Protein AF-A0A964ANE4-F1 (afdb_monomer_lite)

Radius of gyration: 24.94 Å; chains: 1; bounding box: 74×42×80 Å

Foldseek 3Di:
DVVQLVVVVCVLAPAADQALQWQKWKKKKFFQAAADPVLLVVLQVLLVVQADEDCGDYHPADPTKHKYKDKDFDVSNNADDPVLCVPQVPADDPVQVVRSVNYGIMIMMMIIGGLVDQLLVSQLSNLVSSLVRCVVRVIWMAGVQQRHIHDSVCSCVLPNVLSVDLQNPLSQWDWDADPVRFKIWITGLSSLSDAIEIEGRDDPVCVVLVSLVVLQVSQQCSVVPHDDQKDKTFLVPRPSVRNSVVSVVVLVVCVPDVHADFALRMFMWGWDWDDDDPPHGRDTYTYIFGDPPDDPNVRVQVVSCRNRVDPDPPPPPPPPDPDPPPPPPDPDDDDDDDDDDDDDDDDDDDDDD

Secondary structure (DSSP, 8-state):
-HHHHHHHHHHHBPPPPSS--EEEEEEEEEESS---HHHHHHHHHHHHTTSEEESSB-SS--SS-EEEEEEEEHHHH-PPPHHHHHHH-TT--HHHHHHHHH--EEEEEEEEEETTS-HHHHHHHHHHHHHHHHHHHT-EEEETTTTEEE-HHHHIIIIIHHHHSTTTTGGG-EEEEPTTSSEEEEESGGGGTPPEEEEES--GGGHHHHHHHHHHHHHHHHHH-SPPSEEEE-GGG-S-HHHHHHHHHHHHHTTSTTPPPPP-S-EEEEEEEEPPPTTPPSS-EEEEEESTT--SSHHHHHHHHHHH---------PPPPP------PPPP-----PPPP------------

pLDDT: mean 80.69, std 18.45, range [33.69, 98.44]

Structure (mmCIF, N/CA/C/O backbone):
data_AF-A0A964ANE4-F1
#
_entry.id   AF-A0A964ANE4-F1
#
loop_
_atom_site.group_PDB
_atom_site.id
_atom_site.type_symbol
_atom_site.label_atom_id
_atom_site.label_alt_id
_atom_site.label_comp_id
_atom_site.label_asym_id
_atom_site.label_entity_id
_atom_site.label_seq_id
_atom_site.pdbx_PDB_ins_code
_atom_site.Cartn_x
_atom_site.Cartn_y
_atom_site.Cartn_z
_atom_site.occupancy
_atom_site.B_iso_or_equiv
_atom_site.auth_seq_id
_atom_site.auth_comp_id
_atom_site.auth_asym_id
_atom_site.auth_atom_id
_atom_site.pdbx_PDB_model_num
ATOM 1 N N . MET A 1 1 ? 11.148 -2.927 17.621 1.00 44.16 1 MET A N 1
ATOM 2 C CA . MET A 1 1 ? 9.724 -2.587 17.857 1.00 44.16 1 MET A CA 1
ATOM 3 C C . MET A 1 1 ? 8.741 -2.943 16.726 1.00 44.16 1 MET A C 1
ATOM 5 O O . MET A 1 1 ? 7.598 -3.197 17.090 1.00 44.16 1 MET A O 1
ATOM 9 N N . PRO A 1 2 ? 9.099 -3.058 15.422 1.00 53.09 2 PRO A N 1
ATOM 10 C CA . PRO A 1 2 ? 8.118 -3.468 14.398 1.00 53.09 2 PRO A CA 1
ATOM 11 C C . PRO A 1 2 ? 7.652 -4.926 14.566 1.00 53.09 2 PRO A C 1
ATOM 13 O O . PRO A 1 2 ? 6.526 -5.260 14.223 1.00 53.09 2 PRO A O 1
ATOM 16 N N . VAL A 1 3 ? 8.476 -5.765 15.206 1.00 47.12 3 VAL A N 1
ATOM 17 C CA . VAL A 1 3 ? 8.256 -7.211 15.360 1.00 47.12 3 VAL A CA 1
ATOM 18 C C . VAL A 1 3 ? 6.884 -7.574 15.932 1.00 47.12 3 VAL A C 1
ATOM 20 O O . VAL A 1 3 ? 6.348 -8.578 15.495 1.00 47.12 3 VAL A O 1
ATOM 23 N N . LEU A 1 4 ? 6.288 -6.797 16.852 1.00 47.16 4 LEU A N 1
ATOM 24 C CA . LEU A 1 4 ? 5.002 -7.156 17.479 1.00 47.16 4 LEU A CA 1
ATOM 25 C C . LEU A 1 4 ? 3.774 -6.788 16.622 1.00 47.16 4 LEU A C 1
ATOM 27 O O . LEU A 1 4 ? 2.861 -7.603 16.533 1.00 47.16 4 LEU A O 1
ATOM 31 N N . LYS A 1 5 ? 3.783 -5.635 15.931 1.00 56.78 5 LYS A N 1
ATOM 32 C CA . LYS A 1 5 ? 2.759 -5.258 14.929 1.00 56.78 5 LYS A CA 1
ATOM 33 C C . LYS A 1 5 ? 2.695 -6.292 13.816 1.00 56.78 5 LYS A C 1
ATOM 35 O O . LYS A 1 5 ? 1.636 -6.825 13.491 1.00 56.78 5 LYS A O 1
ATOM 40 N N . THR A 1 6 ? 3.881 -6.617 13.312 1.00 50.88 6 THR A N 1
ATOM 41 C CA . THR A 1 6 ? 4.136 -7.678 12.349 1.00 50.88 6 THR A CA 1
ATOM 42 C C . THR A 1 6 ? 3.670 -9.014 12.933 1.00 50.88 6 THR A C 1
ATOM 44 O O . THR A 1 6 ? 2.867 -9.675 12.296 1.00 50.88 6 THR A O 1
ATOM 47 N N . LEU A 1 7 ? 4.000 -9.369 14.191 1.00 47.12 7 LEU A N 1
ATOM 48 C CA . LEU A 1 7 ? 3.547 -10.618 14.838 1.00 47.12 7 LEU A CA 1
ATOM 49 C C . LEU A 1 7 ? 2.021 -10.732 14.997 1.00 47.12 7 LEU A C 1
ATOM 51 O O . LEU A 1 7 ? 1.478 -11.834 15.005 1.00 47.12 7 LEU A O 1
ATOM 55 N N . ILE A 1 8 ? 1.323 -9.621 15.204 1.00 54.06 8 ILE A N 1
ATOM 56 C CA . ILE A 1 8 ? -0.132 -9.581 15.373 1.00 54.06 8 ILE A CA 1
ATOM 57 C C . ILE A 1 8 ? -0.827 -9.725 14.019 1.00 54.06 8 ILE A C 1
ATOM 59 O O . ILE A 1 8 ? -1.720 -10.562 13.881 1.00 54.06 8 ILE A O 1
ATOM 63 N N . ALA A 1 9 ? -0.342 -9.021 12.994 1.00 51.12 9 ALA A N 1
ATOM 64 C CA . ALA A 1 9 ? -0.720 -9.309 11.614 1.00 51.12 9 ALA A CA 1
ATOM 65 C C . ALA A 1 9 ? -0.401 -10.780 11.253 1.00 51.12 9 ALA A C 1
ATOM 67 O O . ALA A 1 9 ? -1.254 -11.464 10.699 1.00 51.12 9 ALA A O 1
ATOM 68 N N . LEU A 1 10 ? 0.744 -11.319 11.690 1.00 44.41 10 LEU A N 1
ATOM 69 C CA . LEU A 1 10 ? 1.181 -12.721 11.540 1.00 44.41 10 LEU A CA 1
ATOM 70 C C . LEU A 1 10 ? 0.334 -13.731 12.324 1.00 44.41 10 LEU A C 1
ATOM 72 O O . LEU A 1 10 ? 0.134 -14.857 11.878 1.00 44.41 10 LEU A O 1
ATOM 76 N N . THR A 1 11 ? -0.188 -13.393 13.503 1.00 48.81 11 THR A N 1
ATOM 77 C CA . THR A 1 11 ? -1.095 -14.310 14.218 1.00 48.81 11 THR A CA 1
ATOM 78 C C . THR A 1 11 ? -2.471 -14.351 13.563 1.00 48.81 11 THR A C 1
ATOM 80 O O . THR A 1 11 ? -3.160 -15.373 13.668 1.00 48.81 11 THR A O 1
ATOM 83 N N . MET A 1 12 ? -2.838 -13.306 12.813 1.00 46.38 12 MET A N 1
ATOM 84 C CA . MET A 1 12 ? -3.949 -13.349 11.863 1.00 46.38 12 MET A CA 1
ATOM 85 C C . MET A 1 12 ? -3.577 -13.982 10.509 1.00 46.38 12 MET A C 1
ATOM 87 O O . MET A 1 12 ? -4.485 -14.429 9.809 1.00 46.38 12 MET A O 1
ATOM 91 N N . LEU A 1 13 ? -2.2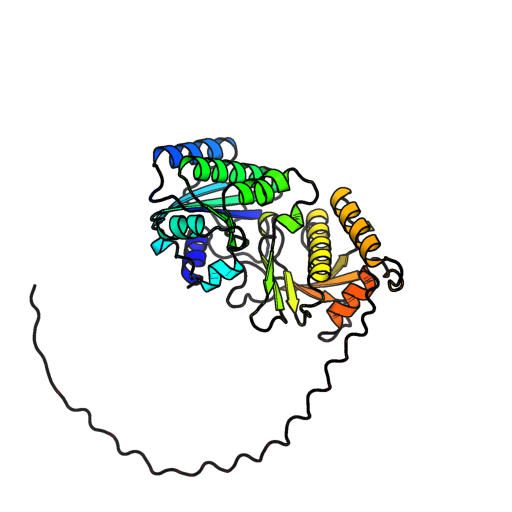85 -14.058 10.156 1.00 45.91 13 LEU A N 1
ATOM 92 C CA . LEU A 1 13 ? -1.730 -14.494 8.866 1.00 45.91 13 LEU A CA 1
ATOM 93 C C . LEU A 1 13 ? -0.506 -15.428 9.067 1.00 45.91 13 LEU A C 1
ATOM 95 O O . LEU A 1 13 ? 0.629 -14.974 9.115 1.00 45.91 13 LEU A O 1
ATOM 99 N N . ASN A 1 14 ? -0.693 -16.752 9.168 1.00 43.00 14 ASN A N 1
ATOM 100 C CA . ASN A 1 14 ? 0.448 -17.697 9.255 1.00 43.00 14 ASN A CA 1
ATOM 101 C C . ASN A 1 14 ? 1.402 -17.577 8.023 1.00 43.00 14 ASN A C 1
ATOM 103 O O . ASN A 1 14 ? 0.941 -17.220 6.953 1.00 43.00 14 ASN A O 1
ATOM 107 N N . SER A 1 15 ? 2.705 -17.878 8.155 1.00 41.91 15 SER A N 1
ATOM 108 C CA . SER A 1 15 ? 3.836 -17.575 7.221 1.00 41.91 15 SER A CA 1
ATOM 109 C C . SER A 1 15 ? 3.730 -18.054 5.742 1.00 41.91 15 SER A C 1
ATOM 111 O O . SER A 1 15 ? 3.309 -19.192 5.609 1.00 41.91 15 SER A O 1
ATOM 113 N N . PRO A 1 16 ? 4.200 -17.291 4.692 1.00 43.75 16 PRO A N 1
ATOM 114 C CA . PRO A 1 16 ? 3.978 -17.332 3.190 1.00 43.75 16 PRO A CA 1
ATOM 115 C C . PRO A 1 16 ? 4.470 -18.557 2.374 1.00 43.75 16 PRO A C 1
ATOM 117 O O . PRO A 1 16 ? 5.531 -19.096 2.696 1.00 43.75 16 PRO A O 1
ATOM 120 N N . PRO A 1 17 ? 3.734 -19.045 1.333 1.00 44.75 17 PRO A N 1
ATOM 121 C CA . PRO A 1 17 ? 4.240 -20.048 0.403 1.00 44.75 17 PRO A CA 1
ATOM 122 C C . PRO A 1 17 ? 5.058 -19.310 -0.658 1.00 44.75 17 PRO A C 1
ATOM 124 O O . PRO A 1 17 ? 4.966 -18.093 -0.794 1.00 44.75 17 PRO A O 1
ATOM 127 N N . ALA A 1 18 ? 5.812 -20.039 -1.475 1.00 49.06 18 ALA A N 1
ATOM 128 C CA . ALA A 1 18 ? 6.596 -19.469 -2.576 1.00 49.06 18 ALA A CA 1
ATOM 129 C C . ALA A 1 18 ? 5.753 -18.856 -3.726 1.00 49.06 18 ALA A C 1
ATOM 131 O O . ALA A 1 18 ? 6.288 -18.630 -4.805 1.00 49.06 18 ALA A O 1
ATOM 132 N N . TYR A 1 19 ? 4.447 -18.642 -3.534 1.00 54.62 19 TYR A N 1
ATOM 133 C CA . TYR A 1 19 ? 3.516 -18.154 -4.550 1.00 54.62 19 TYR A CA 1
ATOM 134 C C . TYR A 1 19 ? 2.505 -17.186 -3.929 1.00 54.62 19 TYR A C 1
ATOM 136 O O . TYR A 1 19 ? 1.798 -17.542 -2.982 1.00 54.62 19 TYR A O 1
ATOM 144 N N . VAL A 1 20 ? 2.414 -15.978 -4.484 1.00 58.09 20 VAL A N 1
ATOM 145 C CA . VAL A 1 20 ? 1.361 -15.010 -4.153 1.00 58.09 20 VAL A CA 1
ATOM 146 C C . VAL A 1 20 ? 0.127 -15.359 -4.988 1.00 58.09 20 VAL A C 1
ATOM 148 O O . VAL A 1 20 ? 0.026 -15.002 -6.157 1.00 58.09 20 VAL A O 1
ATOM 151 N N . ALA A 1 21 ? -0.785 -16.149 -4.424 1.00 71.25 21 ALA A N 1
ATOM 152 C CA . ALA A 1 21 ? -1.990 -16.587 -5.135 1.00 71.25 21 ALA A CA 1
ATOM 153 C C . ALA A 1 21 ? -3.235 -15.730 -4.837 1.00 71.25 21 ALA A C 1
ATOM 155 O O . ALA A 1 21 ? -4.158 -15.691 -5.650 1.00 71.25 21 ALA A O 1
ATOM 156 N N . ASP A 1 22 ? -3.233 -14.996 -3.721 1.00 86.38 22 ASP A N 1
ATOM 157 C CA . ASP A 1 22 ? -4.328 -14.123 -3.298 1.00 86.38 22 ASP A CA 1
ATOM 158 C C . ASP A 1 22 ? -3.815 -12.702 -3.060 1.00 86.38 22 ASP A C 1
ATOM 160 O O . ASP A 1 22 ? -2.734 -12.511 -2.500 1.00 86.38 22 ASP A O 1
ATOM 164 N N . ALA A 1 23 ? -4.640 -11.717 -3.400 1.00 91.19 23 ALA A N 1
ATOM 165 C CA . ALA A 1 23 ? -4.490 -10.358 -2.909 1.00 91.19 23 ALA A CA 1
ATOM 166 C C . ALA A 1 23 ? -4.725 -10.326 -1.396 1.00 91.19 23 ALA A C 1
ATOM 168 O O . ALA A 1 23 ? -5.699 -10.894 -0.891 1.00 91.19 23 ALA A O 1
ATOM 169 N N . ARG A 1 24 ? -3.828 -9.675 -0.658 1.00 92.19 24 ARG A N 1
ATOM 170 C CA . ARG A 1 24 ? -3.913 -9.555 0.800 1.00 92.19 24 ARG A CA 1
ATOM 171 C C . ARG A 1 24 ? -3.606 -8.133 1.208 1.00 92.19 24 ARG A C 1
ATOM 173 O O . ARG A 1 24 ? -2.600 -7.582 0.781 1.00 92.19 24 ARG A O 1
ATOM 180 N N . PHE A 1 25 ? -4.465 -7.570 2.042 1.00 93.19 25 PHE A N 1
ATOM 181 C CA . PHE A 1 25 ? -4.309 -6.208 2.528 1.00 93.19 25 PHE A CA 1
ATOM 182 C C . PHE A 1 25 ? -4.893 -6.073 3.927 1.00 93.19 25 PHE A C 1
ATOM 184 O O . PHE A 1 25 ? -5.794 -6.830 4.306 1.00 93.19 25 PHE A O 1
ATOM 191 N N . SER A 1 26 ? -4.363 -5.133 4.701 1.00 95.12 26 SER A N 1
ATOM 192 C CA . SER A 1 26 ? -4.793 -4.885 6.071 1.00 95.12 26 SER A CA 1
ATOM 193 C C . SER A 1 26 ? -4.879 -3.392 6.378 1.00 95.12 26 SER A C 1
ATOM 195 O O . SER A 1 26 ? -4.034 -2.602 5.969 1.00 95.12 26 SER A O 1
ATOM 197 N N . VAL A 1 27 ? -5.901 -3.015 7.140 1.00 97.44 27 VAL A N 1
ATOM 198 C CA . VAL A 1 27 ? -6.131 -1.644 7.606 1.00 97.44 27 VAL A CA 1
ATOM 199 C C . VAL A 1 27 ? -6.265 -1.654 9.117 1.00 97.44 27 VAL A C 1
ATOM 201 O O . VAL A 1 27 ? -6.933 -2.530 9.667 1.00 97.44 27 VAL A O 1
ATOM 204 N N . ALA A 1 28 ? -5.672 -0.674 9.786 1.00 97.88 28 ALA A N 1
ATOM 205 C CA . ALA A 1 28 ? -5.935 -0.403 11.192 1.00 97.88 28 ALA A CA 1
ATOM 206 C C . ALA A 1 28 ? -6.747 0.888 11.340 1.00 97.88 28 ALA A C 1
ATOM 208 O O . ALA A 1 28 ? -6.521 1.864 10.629 1.00 97.88 28 ALA A O 1
ATOM 209 N N . VAL A 1 29 ? -7.692 0.896 12.277 1.00 98.31 29 VAL A N 1
ATOM 210 C CA . VAL A 1 29 ? -8.417 2.092 12.711 1.00 98.31 29 VAL A CA 1
ATOM 211 C C . VAL A 1 29 ? -8.100 2.328 14.180 1.00 98.31 29 VAL A C 1
ATOM 213 O O . VAL A 1 29 ? -8.463 1.523 15.039 1.00 98.31 29 VAL A O 1
ATOM 216 N N . TRP A 1 30 ? -7.414 3.429 14.461 1.00 97.75 30 TRP A N 1
ATOM 217 C CA . TRP A 1 30 ? -7.039 3.862 15.803 1.00 97.75 30 TRP A CA 1
ATOM 218 C C . TRP A 1 30 ? -8.200 4.640 16.422 1.00 97.75 30 TRP A C 1
ATOM 220 O O . TRP A 1 30 ? -8.539 5.712 15.928 1.00 97.75 30 TRP A O 1
ATOM 230 N N . CYS A 1 31 ? -8.847 4.096 17.456 1.00 96.44 31 CYS A N 1
ATOM 231 C CA . CYS A 1 31 ? -10.028 4.709 18.070 1.00 96.44 31 CYS A CA 1
ATOM 232 C C . CYS A 1 31 ? -9.640 5.652 19.210 1.00 96.44 31 CYS A C 1
ATOM 234 O O . CYS A 1 31 ? -8.826 5.295 20.063 1.00 96.44 31 CYS A O 1
ATOM 236 N N . THR A 1 32 ? -10.310 6.802 19.304 1.00 93.31 32 THR A N 1
ATOM 237 C CA . THR A 1 32 ? -10.017 7.801 20.337 1.00 93.31 32 THR A CA 1
ATOM 238 C C . THR A 1 32 ? -11.165 7.915 21.351 1.00 93.31 32 THR A C 1
ATOM 240 O O . THR A 1 32 ? -12.220 8.450 21.015 1.00 93.31 32 THR A O 1
ATOM 243 N N . PRO A 1 33 ? -10.995 7.487 22.620 1.00 92.25 33 PRO A N 1
ATOM 244 C CA . PRO A 1 33 ? -9.899 6.666 23.149 1.00 92.25 33 PRO A CA 1
ATOM 245 C C . PRO A 1 33 ? -10.107 5.154 22.936 1.00 92.25 33 PRO A C 1
ATOM 247 O O . PRO A 1 33 ? -9.146 4.400 22.976 1.00 92.25 33 PRO A O 1
ATOM 250 N N . THR A 1 34 ? -11.341 4.690 22.742 1.00 96.56 34 THR A N 1
ATOM 251 C CA . THR A 1 34 ? -11.715 3.262 22.659 1.00 96.56 34 THR A CA 1
ATOM 252 C C . THR A 1 34 ? -12.756 3.066 21.571 1.00 96.56 34 THR A C 1
ATOM 254 O O . THR A 1 34 ? -13.490 4.003 21.257 1.00 96.56 34 THR A O 1
ATOM 257 N N . CYS A 1 35 ? -12.873 1.861 21.028 1.00 95.75 35 CYS A N 1
ATOM 258 C CA . CYS A 1 35 ? -13.835 1.579 19.973 1.00 95.75 35 CYS A CA 1
ATOM 259 C C . CYS A 1 35 ? -15.203 1.212 20.565 1.00 95.75 35 CYS A C 1
ATOM 261 O O . CYS A 1 35 ? -15.320 0.289 21.371 1.00 95.75 35 CYS A O 1
ATOM 263 N N . SER A 1 36 ? -16.269 1.889 20.134 1.00 97.00 36 SER A N 1
ATOM 264 C CA . SER A 1 36 ? -17.637 1.496 20.487 1.00 97.00 36 SER A CA 1
ATOM 265 C C . SER A 1 36 ? -17.946 0.081 19.970 1.00 97.00 36 SER A C 1
ATOM 267 O O . SER A 1 36 ? -17.841 -0.148 18.758 1.00 97.00 36 SER A O 1
ATOM 269 N N . PRO A 1 37 ? -18.390 -0.862 20.828 1.00 96.94 37 PRO A N 1
ATOM 270 C CA . PRO A 1 37 ? -18.777 -2.203 20.390 1.00 96.94 37 PRO A CA 1
ATOM 271 C C . PRO A 1 37 ? -19.840 -2.188 19.284 1.00 96.94 37 PRO A C 1
ATOM 273 O O . PRO A 1 37 ? -19.742 -2.953 18.331 1.00 96.94 37 PRO A O 1
ATOM 276 N N . GLU A 1 38 ? -20.802 -1.263 19.365 1.00 97.44 38 GLU A N 1
ATOM 277 C CA . GLU A 1 38 ? -21.858 -1.093 18.360 1.00 97.44 38 GLU A CA 1
ATOM 278 C C . GLU A 1 38 ? -21.286 -0.729 16.983 1.00 97.44 38 GLU A C 1
ATOM 280 O O . GLU A 1 38 ? -21.699 -1.283 15.967 1.00 97.44 38 GLU A O 1
ATOM 285 N N . SER A 1 39 ? -20.293 0.162 16.937 1.00 96.94 39 SER A N 1
ATOM 286 C CA . SER A 1 39 ? -19.664 0.584 15.682 1.00 96.94 39 SER A CA 1
ATOM 287 C C . SER A 1 39 ? -18.788 -0.513 15.078 1.00 96.94 39 SER A C 1
ATOM 289 O O . SER A 1 39 ? -18.760 -0.673 13.858 1.00 96.94 39 SER A O 1
ATOM 291 N N . VAL A 1 40 ? -18.118 -1.315 15.911 1.00 97.06 40 VAL A N 1
ATOM 292 C CA . VAL A 1 40 ? -17.365 -2.492 15.448 1.00 97.06 40 VAL A CA 1
ATOM 293 C C . VAL A 1 40 ? -18.309 -3.574 14.909 1.00 97.06 40 VAL A C 1
ATOM 295 O O . VAL A 1 40 ? -18.009 -4.203 13.894 1.00 97.06 40 VAL A O 1
ATOM 298 N N . ASP A 1 41 ? -19.461 -3.784 15.543 1.00 96.44 41 ASP A N 1
ATOM 299 C CA . ASP A 1 41 ? -20.462 -4.735 15.053 1.00 96.44 41 ASP A CA 1
ATOM 300 C C . ASP A 1 41 ? -21.119 -4.251 13.751 1.00 96.44 41 ASP A C 1
ATOM 302 O O . ASP A 1 41 ? -21.310 -5.051 12.834 1.00 96.44 41 ASP A O 1
ATOM 306 N N . ALA A 1 42 ? -21.363 -2.944 13.607 1.00 96.69 42 ALA A N 1
ATOM 307 C CA . ALA A 1 42 ? -21.815 -2.345 12.350 1.00 96.69 42 ALA A CA 1
ATOM 308 C C . ALA A 1 42 ? -20.783 -2.510 11.217 1.00 96.69 42 ALA A C 1
ATOM 310 O O . ALA A 1 42 ? -21.153 -2.853 10.090 1.00 96.69 42 ALA A O 1
ATOM 311 N N . LEU A 1 43 ? -19.487 -2.340 11.512 1.00 97.00 43 LEU A N 1
ATOM 312 C CA . LEU A 1 43 ? -18.401 -2.631 10.570 1.00 97.00 43 LEU A CA 1
ATOM 313 C C . LEU A 1 43 ? -18.441 -4.098 10.113 1.00 97.00 43 LEU A C 1
ATOM 315 O O . LEU A 1 43 ? -18.404 -4.371 8.914 1.00 97.00 43 LEU A O 1
ATOM 319 N N . ARG A 1 44 ? -18.539 -5.049 11.051 1.00 96.62 44 ARG A N 1
ATOM 320 C CA . ARG A 1 44 ? -18.607 -6.484 10.723 1.00 96.62 44 ARG A CA 1
ATOM 321 C C . ARG A 1 44 ? -19.817 -6.815 9.860 1.00 96.62 44 ARG A C 1
ATOM 323 O O . ARG A 1 44 ? -19.662 -7.546 8.891 1.00 96.62 44 ARG A O 1
ATOM 330 N N . ALA A 1 45 ? -20.985 -6.273 10.200 1.00 95.75 45 ALA A N 1
ATOM 331 C CA . ALA A 1 45 ? -22.207 -6.479 9.432 1.00 95.75 45 ALA A CA 1
ATOM 332 C C . ALA A 1 45 ? -22.073 -5.949 7.997 1.00 95.75 45 ALA A C 1
ATOM 334 O O . ALA A 1 45 ? -22.431 -6.654 7.063 1.00 95.75 45 ALA A O 1
ATOM 335 N N . THR A 1 46 ? -21.484 -4.760 7.824 1.00 96.44 46 THR A N 1
ATOM 336 C CA . THR A 1 46 ? -21.223 -4.169 6.499 1.00 96.44 46 THR A CA 1
ATOM 337 C C . THR A 1 46 ? -20.302 -5.059 5.662 1.00 96.44 46 THR A C 1
ATOM 339 O O . THR A 1 46 ? -20.532 -5.265 4.477 1.00 96.44 46 THR A O 1
ATOM 342 N N . LEU A 1 47 ? -19.250 -5.612 6.272 1.00 95.69 47 LEU A N 1
ATOM 343 C CA . LEU A 1 47 ? -18.299 -6.470 5.567 1.00 95.69 47 LEU A CA 1
ATOM 344 C C . LEU A 1 47 ? -18.856 -7.874 5.257 1.00 95.69 47 LEU A C 1
ATOM 346 O O . LEU A 1 47 ? -18.436 -8.476 4.272 1.00 95.69 47 LEU A O 1
ATOM 350 N N . ASP A 1 48 ? -19.790 -8.401 6.053 1.00 93.69 48 ASP A N 1
ATOM 351 C CA . ASP A 1 48 ? -20.395 -9.733 5.846 1.00 93.69 48 ASP A CA 1
ATOM 352 C C . ASP A 1 48 ? -21.278 -9.814 4.587 1.00 93.69 48 ASP A C 1
ATOM 354 O O . ASP A 1 48 ? -21.544 -10.902 4.080 1.00 93.69 48 ASP A O 1
ATOM 358 N N . GLU A 1 49 ? -21.690 -8.669 4.032 1.00 92.12 49 GLU A N 1
ATOM 359 C CA . GLU A 1 49 ? -22.425 -8.610 2.760 1.00 92.12 49 GLU A CA 1
ATOM 360 C C . GLU A 1 49 ? -21.570 -9.085 1.571 1.00 92.12 49 GLU A C 1
ATOM 362 O O . GLU A 1 49 ? -22.079 -9.670 0.613 1.00 92.12 49 GLU A O 1
ATOM 367 N N . ASP A 1 50 ? -20.259 -8.857 1.650 1.00 91.44 50 ASP A N 1
ATOM 368 C CA . ASP A 1 50 ? -19.321 -8.987 0.535 1.00 91.44 50 ASP A CA 1
ATOM 369 C C . ASP A 1 50 ? -18.193 -9.996 0.783 1.00 91.44 50 ASP A C 1
ATOM 371 O O . ASP A 1 50 ? -17.571 -10.499 -0.165 1.00 91.44 50 ASP A O 1
ATOM 375 N N . PHE A 1 51 ? -17.935 -10.305 2.052 1.00 93.50 51 PHE A N 1
ATOM 376 C CA . PHE A 1 51 ? -16.865 -11.177 2.507 1.00 93.50 51 PHE A CA 1
ATOM 377 C C . PHE A 1 51 ? -17.407 -12.259 3.424 1.00 93.50 51 PHE A C 1
ATOM 379 O O . PHE A 1 51 ? -18.321 -12.047 4.209 1.00 93.50 51 PHE A O 1
ATOM 386 N N . VAL A 1 52 ? -16.741 -13.411 3.428 1.00 89.81 52 VAL A N 1
ATOM 387 C CA . VAL A 1 52 ? -16.937 -14.370 4.511 1.00 89.81 52 VAL A CA 1
ATOM 388 C C . VAL A 1 52 ? -16.157 -13.890 5.732 1.00 89.81 52 VAL A C 1
ATOM 390 O O . VAL A 1 52 ? -14.925 -14.006 5.770 1.00 89.81 52 VAL A O 1
ATOM 393 N N . VAL A 1 53 ? -16.867 -13.370 6.737 1.00 87.88 53 VAL A N 1
ATOM 394 C CA . VAL A 1 53 ? -16.250 -12.899 7.982 1.00 87.88 53 VAL A CA 1
ATOM 395 C C . VAL A 1 53 ? -15.703 -14.084 8.777 1.00 87.88 53 VAL A C 1
ATOM 397 O O . VAL A 1 53 ? -16.382 -15.073 9.072 1.00 87.88 53 VAL A O 1
ATOM 400 N N . ARG A 1 54 ? -14.424 -14.002 9.133 1.00 87.44 54 ARG A N 1
ATOM 401 C CA . ARG A 1 54 ? -13.700 -15.000 9.917 1.00 87.44 54 ARG A CA 1
ATOM 402 C C . ARG A 1 54 ? -13.108 -14.356 11.154 1.00 87.44 54 ARG A C 1
ATOM 404 O O . ARG A 1 54 ? -12.805 -13.173 11.196 1.00 87.44 54 ARG A O 1
ATOM 411 N N . ARG A 1 55 ? -12.876 -15.188 12.166 1.00 79.38 55 ARG A N 1
ATOM 412 C CA . ARG A 1 55 ? -12.144 -14.758 13.358 1.00 79.38 55 ARG A CA 1
ATOM 413 C C . ARG A 1 55 ? -10.646 -14.606 13.090 1.00 79.38 55 ARG A C 1
ATOM 415 O O . ARG A 1 55 ? -10.016 -13.806 13.746 1.00 79.38 55 ARG A O 1
ATOM 422 N N . ARG A 1 56 ? -10.099 -15.394 12.156 1.00 78.69 56 ARG A N 1
ATOM 423 C CA . ARG A 1 56 ? -8.709 -15.338 11.675 1.00 78.69 56 ARG A CA 1
ATOM 424 C C . ARG A 1 56 ? -8.662 -15.714 10.204 1.00 78.69 56 ARG A C 1
ATOM 426 O O . ARG A 1 56 ? -9.456 -16.557 9.769 1.00 78.69 56 ARG A O 1
ATOM 433 N N . LEU A 1 57 ? -7.720 -15.146 9.459 1.00 73.31 57 LEU A N 1
ATOM 434 C CA . LEU A 1 57 ? -7.540 -15.483 8.055 1.00 73.31 57 LEU A CA 1
ATOM 435 C C . LEU A 1 57 ? -6.619 -16.699 7.905 1.00 73.31 57 LEU A C 1
ATOM 437 O O . LEU A 1 57 ? -5.483 -16.704 8.375 1.00 73.31 57 LEU A O 1
ATOM 441 N N . PRO A 1 58 ? -7.066 -17.774 7.240 1.00 67.00 58 PRO A N 1
ATOM 442 C CA . PRO A 1 58 ? -6.159 -18.850 6.899 1.00 67.00 58 PRO A CA 1
ATOM 443 C C . PRO A 1 58 ? -5.164 -18.374 5.835 1.00 67.00 58 PRO A C 1
ATOM 445 O O . PRO A 1 58 ? -5.446 -17.540 4.974 1.00 67.00 58 PRO A O 1
ATOM 448 N N . TRP A 1 59 ? -3.981 -18.959 5.890 1.00 58.75 59 TRP A N 1
ATOM 449 C CA . TRP A 1 59 ? -2.896 -18.655 4.972 1.00 58.75 59 TRP A CA 1
ATOM 450 C C . TRP A 1 59 ? -3.035 -19.282 3.581 1.00 58.75 59 TRP A C 1
ATOM 452 O O . TRP A 1 59 ? -2.551 -18.746 2.591 1.00 58.75 59 TRP A O 1
ATOM 462 N N . ARG A 1 60 ? -3.685 -20.444 3.512 1.00 63.88 60 ARG A N 1
ATOM 463 C CA . ARG A 1 60 ? -3.897 -21.141 2.243 1.00 63.88 60 ARG A CA 1
ATOM 464 C C . ARG A 1 60 ? -4.740 -20.280 1.315 1.00 63.88 60 ARG A C 1
ATOM 466 O O . ARG A 1 60 ? -5.592 -19.541 1.816 1.00 63.88 60 ARG A O 1
ATOM 473 N N . GLU A 1 61 ? -4.534 -20.483 0.014 1.00 66.75 61 GLU A N 1
ATOM 474 C CA . GLU A 1 61 ? -5.387 -19.955 -1.049 1.00 66.75 61 GLU A CA 1
ATOM 475 C C . GLU A 1 61 ? -6.844 -19.956 -0.608 1.00 66.75 61 GLU A C 1
ATOM 477 O O . GLU A 1 61 ? -7.429 -20.984 -0.226 1.00 66.75 61 GLU A O 1
ATOM 482 N N . ALA A 1 62 ? -7.404 -18.760 -0.576 1.00 70.19 62 ALA A N 1
ATOM 483 C CA . ALA A 1 62 ? -8.789 -18.585 -0.277 1.00 70.19 62 ALA A CA 1
ATOM 484 C C . ALA A 1 62 ? -9.577 -19.035 -1.509 1.00 70.19 62 ALA A C 1
ATOM 486 O O . ALA A 1 62 ? -9.314 -18.665 -2.648 1.00 70.19 62 ALA A O 1
ATOM 487 N N . SER A 1 63 ? -10.579 -19.878 -1.292 1.00 79.75 63 SER A N 1
ATOM 488 C CA . SER A 1 63 ? -11.547 -20.166 -2.344 1.00 79.75 63 SER A CA 1
ATOM 489 C C . SER A 1 63 ? -12.454 -18.961 -2.593 1.00 79.75 63 SER A C 1
ATOM 491 O O . SER A 1 63 ? -13.064 -18.874 -3.643 1.00 79.75 63 SER A O 1
ATOM 493 N N . ASP A 1 64 ? -12.577 -18.053 -1.634 1.00 86.25 64 ASP A N 1
ATOM 494 C CA . ASP A 1 64 ? -13.580 -17.000 -1.491 1.00 86.25 64 ASP A CA 1
ATOM 495 C C . ASP A 1 64 ? -12.944 -15.765 -0.840 1.00 86.25 64 ASP A C 1
ATOM 497 O O . ASP A 1 64 ? -11.959 -15.898 -0.119 1.00 86.25 64 ASP A O 1
ATOM 501 N N . ALA A 1 65 ? -13.495 -14.571 -1.076 1.00 91.00 65 ALA A N 1
ATOM 502 C CA . ALA A 1 65 ? -13.040 -13.364 -0.386 1.00 91.00 65 ALA A CA 1
ATOM 503 C C . ALA A 1 65 ? -13.377 -13.460 1.110 1.00 91.00 65 ALA A C 1
ATOM 505 O O . ALA A 1 65 ? -14.513 -13.759 1.488 1.00 91.00 65 ALA A O 1
ATOM 506 N N . ARG A 1 66 ? -12.381 -13.236 1.964 1.00 93.19 66 ARG A N 1
ATOM 507 C CA . ARG A 1 66 ? -12.486 -13.378 3.420 1.00 93.19 66 ARG A CA 1
ATOM 508 C C . ARG A 1 66 ? -11.974 -12.129 4.103 1.00 93.19 66 ARG A C 1
ATOM 510 O O . ARG A 1 66 ? -11.019 -11.516 3.633 1.00 93.19 66 ARG A O 1
ATOM 517 N N . VAL A 1 67 ? -12.561 -11.824 5.251 1.00 94.62 67 VAL A N 1
ATOM 518 C CA . VAL A 1 67 ? -12.147 -10.704 6.095 1.00 94.62 67 VAL A CA 1
ATOM 519 C C . VAL A 1 67 ? -12.103 -11.135 7.556 1.00 94.62 67 VAL A C 1
ATOM 521 O O . VAL A 1 67 ? -12.888 -11.985 7.978 1.00 94.62 67 VAL A O 1
ATOM 524 N N . ALA A 1 68 ? -11.178 -10.581 8.327 1.00 94.19 68 ALA A N 1
ATOM 525 C CA . ALA A 1 68 ? -11.126 -10.717 9.775 1.00 94.19 68 ALA A CA 1
ATOM 526 C C . ALA A 1 68 ? -11.078 -9.332 10.415 1.00 94.19 68 ALA A C 1
ATOM 528 O O . ALA A 1 68 ? -10.412 -8.439 9.900 1.00 94.19 68 ALA A O 1
ATOM 529 N N . VAL A 1 69 ? -11.801 -9.171 11.524 1.00 95.62 69 VAL A N 1
ATOM 530 C CA . VAL A 1 69 ? -11.882 -7.918 12.284 1.00 95.62 69 VAL A CA 1
ATOM 531 C C . VAL A 1 69 ? -11.588 -8.214 13.748 1.00 95.62 69 VAL A C 1
ATOM 533 O O . VAL A 1 69 ? -12.414 -8.829 14.439 1.00 95.62 69 VAL A O 1
ATOM 536 N N . GLU A 1 70 ? -10.440 -7.753 14.231 1.00 95.25 70 GLU A N 1
ATOM 537 C CA . GLU A 1 70 ? -10.047 -7.870 15.637 1.00 95.25 70 GLU A CA 1
ATOM 538 C C . GLU A 1 70 ? -9.903 -6.489 16.280 1.00 95.25 70 GLU A C 1
ATOM 540 O O . GLU A 1 70 ? -9.500 -5.528 15.634 1.00 95.25 70 GLU A O 1
ATOM 545 N N . VAL A 1 71 ? -10.248 -6.399 17.565 1.00 96.12 71 VAL A N 1
ATOM 546 C CA . VAL A 1 71 ? -10.019 -5.209 18.394 1.00 96.12 71 VAL A CA 1
ATOM 547 C C . VAL A 1 71 ? -8.879 -5.541 19.339 1.00 96.12 71 VAL A C 1
ATOM 549 O O . VAL A 1 71 ? -8.924 -6.569 20.020 1.00 96.12 71 VAL A O 1
ATOM 552 N N . LEU A 1 72 ? -7.859 -4.695 19.362 1.00 96.06 72 LEU A N 1
ATOM 553 C CA . LEU A 1 72 ? -6.634 -4.920 20.113 1.00 96.06 72 LEU A CA 1
ATOM 554 C C . LEU A 1 72 ? -6.332 -3.716 21.001 1.00 96.06 72 LEU A C 1
ATOM 556 O O . LEU A 1 72 ? -6.515 -2.585 20.556 1.00 96.06 72 LEU A O 1
ATOM 560 N N . PRO A 1 73 ? -5.799 -3.921 22.216 1.00 96.44 73 PRO A N 1
ATOM 561 C CA . PRO A 1 73 ? -5.213 -2.830 22.982 1.00 96.44 73 PRO A CA 1
ATOM 562 C C . PRO A 1 73 ? -4.090 -2.154 22.184 1.00 96.44 73 PRO A C 1
ATOM 564 O O . PRO A 1 73 ? -3.235 -2.842 21.623 1.00 96.44 73 PRO A O 1
ATOM 567 N N . ALA A 1 74 ? -4.046 -0.823 22.174 1.00 95.00 74 ALA A N 1
ATOM 568 C CA . ALA A 1 74 ? -3.056 -0.041 21.429 1.00 95.00 74 ALA A CA 1
ATOM 569 C C . ALA A 1 74 ? -1.608 -0.373 21.831 1.00 95.00 74 ALA A C 1
ATOM 571 O O . ALA A 1 74 ? -0.722 -0.411 20.980 1.00 95.00 74 ALA A O 1
ATOM 572 N N . ASP A 1 75 ? -1.365 -0.684 23.107 1.00 93.56 75 ASP A N 1
ATOM 573 C CA . ASP A 1 75 ? -0.035 -1.077 23.592 1.00 93.56 75 ASP A CA 1
ATOM 574 C C . ASP A 1 75 ? 0.368 -2.478 23.114 1.00 93.56 75 ASP A C 1
ATOM 576 O O . ASP A 1 75 ? 1.550 -2.736 22.889 1.00 93.56 75 ASP A O 1
ATOM 580 N N . LEU A 1 76 ? -0.611 -3.375 22.933 1.00 92.62 76 LEU A N 1
ATOM 581 C CA . LEU A 1 76 ? -0.375 -4.698 22.360 1.00 92.62 76 LEU A CA 1
ATOM 582 C C . LEU A 1 76 ? -0.121 -4.586 20.856 1.00 92.62 76 LEU A C 1
ATOM 584 O O . LEU A 1 76 ? 0.816 -5.205 20.367 1.00 92.62 76 LEU A O 1
ATOM 588 N N . TYR A 1 77 ? -0.925 -3.788 20.145 1.00 91.75 77 TYR A N 1
ATOM 589 C CA . TYR A 1 77 ? -0.712 -3.510 18.725 1.00 91.75 77 TYR A CA 1
ATOM 590 C C . TYR A 1 77 ? 0.671 -2.888 18.503 1.00 91.75 77 TYR A C 1
ATOM 592 O O . TYR A 1 77 ? 1.437 -3.365 17.676 1.00 91.75 77 TYR A O 1
ATOM 600 N N . GLY A 1 78 ? 1.035 -1.900 19.320 1.00 91.38 78 GLY A N 1
ATOM 601 C CA . GLY A 1 78 ? 2.323 -1.220 19.313 1.00 91.38 78 GLY A CA 1
ATOM 602 C C . GLY A 1 78 ? 2.169 0.233 18.882 1.00 91.38 78 GLY A C 1
ATOM 603 O O . GLY A 1 78 ? 1.585 0.531 17.844 1.00 91.38 78 GLY A O 1
ATOM 604 N N . ARG A 1 79 ? 2.720 1.161 19.664 1.00 89.62 79 ARG A N 1
ATOM 605 C CA . ARG A 1 79 ? 2.674 2.597 19.356 1.00 89.62 79 ARG A CA 1
ATOM 606 C C . ARG A 1 79 ? 3.748 2.984 18.347 1.00 89.62 79 ARG A C 1
ATOM 608 O O . ARG A 1 79 ? 4.785 2.329 18.244 1.00 89.62 79 ARG A O 1
ATOM 615 N N . TYR A 1 80 ? 3.486 4.052 17.603 1.00 88.88 80 TYR A N 1
ATOM 616 C CA . TYR A 1 80 ? 4.476 4.637 16.711 1.00 88.88 80 TYR A CA 1
ATOM 617 C C . TYR A 1 80 ? 5.472 5.473 17.512 1.00 88.88 80 TYR A C 1
ATOM 619 O O . TYR A 1 80 ? 5.048 6.339 18.280 1.00 88.88 80 TYR A O 1
ATOM 627 N N . PRO A 1 81 ? 6.781 5.236 17.356 1.00 91.31 81 PRO A N 1
ATOM 628 C CA . PRO A 1 81 ? 7.763 6.143 17.913 1.00 91.31 81 PRO A CA 1
ATOM 629 C C . PRO A 1 81 ? 7.820 7.435 17.067 1.00 91.31 81 PRO A C 1
ATOM 631 O O . PRO A 1 81 ? 7.401 7.418 15.903 1.00 91.31 81 PRO A O 1
ATOM 634 N N . PRO A 1 82 ? 8.327 8.554 17.615 1.00 90.50 82 PRO A N 1
ATOM 635 C CA . PRO A 1 82 ? 8.369 9.837 16.910 1.00 90.50 82 PRO A CA 1
ATOM 636 C C . PRO A 1 82 ? 9.059 9.777 15.541 1.00 90.50 82 PRO A C 1
ATOM 638 O O . PRO A 1 82 ? 8.555 10.344 14.575 1.00 90.50 82 PRO A O 1
ATOM 641 N N . GLU A 1 83 ? 10.170 9.045 15.430 1.00 89.94 83 GLU A N 1
ATOM 642 C CA . GLU A 1 83 ? 10.894 8.847 14.173 1.00 89.94 83 GLU A CA 1
ATOM 643 C C . GLU A 1 83 ? 10.053 8.120 13.116 1.00 89.94 83 GLU A C 1
ATOM 645 O O . GLU A 1 83 ? 10.131 8.441 11.934 1.00 89.94 83 GLU A O 1
ATOM 650 N N . GLY A 1 84 ? 9.182 7.198 13.537 1.00 89.88 84 GLY A N 1
ATOM 651 C CA . GLY A 1 84 ? 8.261 6.511 12.637 1.00 89.88 84 GLY A CA 1
ATOM 652 C C . GLY A 1 84 ? 7.166 7.438 12.115 1.00 89.88 84 GLY A C 1
ATOM 653 O O . GLY A 1 84 ? 6.790 7.338 10.952 1.00 89.88 84 GLY A O 1
ATOM 654 N N . LEU A 1 85 ? 6.681 8.369 12.943 1.00 93.50 85 LEU A N 1
ATOM 655 C CA . LEU A 1 85 ? 5.684 9.361 12.525 1.00 93.50 85 LEU A CA 1
ATOM 656 C C . LEU A 1 85 ? 6.252 10.379 11.537 1.00 93.50 85 LEU A C 1
ATOM 658 O O . LEU A 1 85 ? 5.525 10.822 10.656 1.00 93.50 85 LEU A O 1
ATOM 662 N N . ALA A 1 86 ? 7.540 10.712 11.641 1.00 90.56 86 ALA A N 1
ATOM 663 C CA . ALA A 1 86 ? 8.193 11.603 10.683 1.00 90.56 86 ALA A CA 1
ATOM 664 C C . ALA A 1 86 ? 8.249 11.015 9.262 1.00 90.56 86 ALA A C 1
ATOM 666 O O . ALA A 1 86 ? 8.282 11.770 8.297 1.00 90.56 86 ALA A O 1
ATOM 667 N N . VAL A 1 87 ? 8.261 9.684 9.139 1.00 89.31 87 VAL A N 1
ATOM 668 C CA . VAL A 1 87 ? 8.320 8.982 7.848 1.00 89.31 87 VAL A CA 1
ATOM 669 C C . VAL A 1 87 ? 6.928 8.584 7.362 1.00 89.31 87 VAL A C 1
ATOM 671 O O . VAL A 1 87 ? 6.587 8.800 6.207 1.00 89.31 87 VAL A O 1
ATOM 674 N N . PHE A 1 88 ? 6.112 8.001 8.240 1.00 93.88 88 PHE A N 1
ATOM 675 C CA . PHE A 1 88 ? 4.840 7.381 7.866 1.00 93.88 88 PHE A CA 1
ATOM 676 C C . PHE A 1 88 ? 3.611 8.231 8.202 1.00 93.88 88 PHE A C 1
ATOM 678 O O . PHE A 1 88 ? 2.495 7.834 7.888 1.00 93.88 88 PHE A O 1
ATOM 685 N N . GLY A 1 89 ? 3.788 9.370 8.870 1.00 95.06 89 GLY A N 1
ATOM 686 C CA . GLY A 1 89 ? 2.712 10.234 9.353 1.00 95.06 89 GLY A CA 1
ATOM 687 C C . GLY A 1 89 ? 2.655 11.598 8.671 1.00 95.06 89 GLY A C 1
ATOM 688 O O . GLY A 1 89 ? 2.157 12.532 9.287 1.00 95.06 89 GLY A O 1
ATOM 689 N N . ASP A 1 90 ? 3.144 11.734 7.434 1.00 94.12 90 ASP A N 1
ATOM 690 C CA . ASP A 1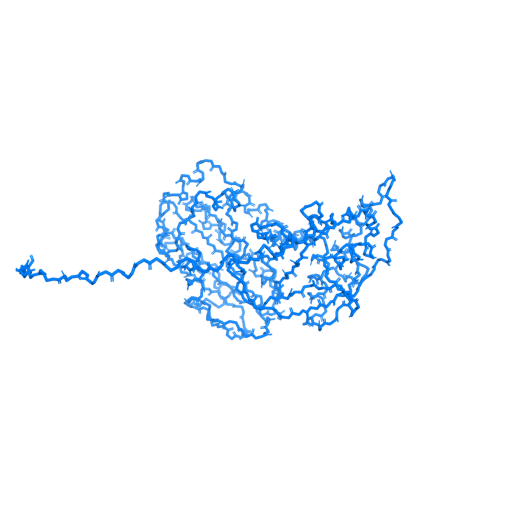 90 ? 3.240 13.028 6.724 1.00 94.12 90 ASP A CA 1
ATOM 691 C C . ASP A 1 90 ? 1.887 13.756 6.582 1.00 94.12 90 ASP A C 1
ATOM 693 O O . ASP A 1 90 ? 1.809 14.980 6.517 1.00 94.12 90 ASP A O 1
ATOM 697 N N . THR A 1 91 ? 0.781 13.009 6.611 1.00 95.00 91 THR A N 1
ATOM 698 C CA . THR A 1 91 ? -0.570 13.584 6.538 1.00 95.00 91 THR A CA 1
ATOM 699 C C . THR A 1 91 ? -1.149 13.993 7.898 1.00 95.00 91 THR A C 1
ATOM 701 O O . THR A 1 91 ? -2.256 14.531 7.955 1.00 95.00 91 THR A O 1
ATOM 704 N N . LEU A 1 92 ? -0.452 13.729 9.005 1.00 97.00 92 LEU A N 1
ATOM 705 C CA . LEU A 1 92 ? -0.963 13.967 10.353 1.00 97.00 92 LEU A CA 1
ATOM 706 C C . LEU A 1 92 ? -0.658 15.385 10.836 1.00 97.00 92 LEU A C 1
ATOM 708 O O . LEU A 1 92 ? 0.463 15.884 10.751 1.00 97.00 92 LEU A O 1
ATOM 712 N N . THR A 1 93 ? -1.665 16.020 11.424 1.00 96.88 93 THR A N 1
ATOM 713 C CA . THR A 1 93 ? -1.499 17.270 12.168 1.00 96.88 93 THR A CA 1
ATOM 714 C C . THR A 1 93 ? -1.039 17.000 13.609 1.00 96.88 93 THR A C 1
ATOM 716 O O . THR A 1 93 ? -1.145 15.870 14.093 1.00 96.88 93 THR A O 1
ATOM 719 N N . PRO A 1 94 ? -0.564 18.019 14.353 1.00 96.19 94 PRO A N 1
ATOM 720 C CA . PRO A 1 94 ? -0.274 17.861 15.780 1.00 96.19 94 PRO A CA 1
ATOM 721 C C . PRO A 1 94 ? -1.460 17.305 16.587 1.00 96.19 94 PRO A C 1
ATOM 723 O O . PRO A 1 94 ? -1.268 16.407 17.405 1.00 96.19 94 PRO A O 1
ATOM 726 N N . ASP A 1 95 ? -2.681 17.762 16.298 1.00 96.19 95 ASP A N 1
ATOM 727 C CA . ASP A 1 95 ? -3.907 17.287 16.953 1.00 96.19 95 ASP A CA 1
ATOM 728 C C . ASP A 1 95 ? -4.198 15.811 16.624 1.00 96.19 95 ASP A C 1
ATOM 730 O O . ASP A 1 95 ? -4.720 15.072 17.462 1.00 96.19 95 ASP A O 1
ATOM 734 N N . ASP A 1 96 ? -3.853 15.349 15.418 1.00 97.00 96 ASP A N 1
ATOM 735 C CA . ASP A 1 96 ? -3.961 13.933 15.051 1.00 97.00 96 ASP A CA 1
ATOM 736 C C . ASP A 1 96 ? -2.947 13.089 15.835 1.00 97.00 96 ASP A C 1
ATOM 738 O O . ASP A 1 96 ? -3.285 12.025 16.350 1.00 97.00 96 ASP A O 1
ATOM 742 N N . ILE A 1 97 ? -1.712 13.572 16.000 1.00 96.12 97 ILE A N 1
ATOM 743 C CA . ILE A 1 97 ? -0.687 12.882 16.797 1.00 96.12 97 ILE A CA 1
ATOM 744 C C . ILE A 1 97 ? -1.125 12.770 18.266 1.00 96.12 97 ILE A C 1
ATOM 746 O O . ILE A 1 97 ? -0.920 11.730 18.898 1.00 96.12 97 ILE A O 1
ATOM 750 N N . GLU A 1 98 ? -1.762 13.801 18.823 1.00 94.75 98 GLU A N 1
ATOM 751 C CA . GLU A 1 98 ? -2.349 13.734 20.166 1.00 94.75 98 GLU A CA 1
ATOM 752 C C . GLU A 1 98 ? -3.462 12.679 20.257 1.00 94.75 98 GLU A C 1
ATOM 754 O O . GLU A 1 98 ? -3.463 11.877 21.195 1.00 94.75 98 GLU A O 1
ATOM 759 N N . GLN A 1 99 ? -4.360 12.609 19.267 1.00 94.81 99 GLN A N 1
ATOM 760 C CA . GLN A 1 99 ? -5.409 11.580 19.191 1.00 94.81 99 GLN A CA 1
ATOM 761 C C . GLN A 1 99 ? -4.828 10.162 19.077 1.00 94.81 99 GLN A C 1
ATOM 763 O O . GLN A 1 99 ? -5.252 9.251 19.795 1.00 94.81 99 GLN A O 1
ATOM 768 N N . LEU A 1 100 ? -3.806 9.977 18.236 1.00 95.81 100 LEU A N 1
ATOM 769 C CA . LEU A 1 100 ? -3.087 8.710 18.101 1.00 95.81 100 LEU A CA 1
ATOM 770 C C . LEU A 1 100 ? -2.493 8.271 19.446 1.00 95.81 100 LEU A C 1
ATOM 772 O O . LEU A 1 100 ? -2.633 7.121 19.862 1.00 95.81 100 LEU A O 1
ATOM 776 N N . ASN A 1 101 ? -1.867 9.203 20.168 1.00 94.56 101 ASN A N 1
ATOM 777 C CA . ASN A 1 101 ? -1.294 8.939 21.485 1.00 94.56 101 ASN A CA 1
ATOM 778 C C . ASN A 1 101 ? -2.365 8.660 22.550 1.00 94.56 101 ASN A C 1
ATOM 780 O O . ASN A 1 101 ? -2.136 7.848 23.447 1.00 94.56 101 ASN A O 1
ATOM 784 N N . ALA A 1 102 ? -3.542 9.275 22.439 1.00 95.31 102 ALA A N 1
ATOM 785 C CA . ALA A 1 102 ? -4.674 9.037 23.332 1.00 95.31 102 ALA A CA 1
ATOM 786 C C . ALA A 1 102 ? -5.419 7.718 23.052 1.00 95.31 102 ALA A C 1
ATOM 788 O O . ALA A 1 102 ? -6.187 7.261 23.903 1.00 95.31 102 ALA A O 1
ATOM 789 N N . SER A 1 103 ? -5.193 7.095 21.892 1.00 97.44 103 SER A N 1
ATOM 790 C CA . SER A 1 103 ? -5.833 5.834 21.517 1.00 97.44 103 SER A CA 1
ATOM 791 C C . SER A 1 103 ? -5.437 4.699 22.472 1.00 97.44 103 SER A C 1
ATOM 793 O O . SER A 1 103 ? -4.260 4.498 22.800 1.00 97.44 103 SER A O 1
ATOM 795 N N . GLN A 1 104 ? -6.434 3.944 22.926 1.00 96.94 104 GLN A N 1
ATOM 796 C CA . GLN A 1 104 ? -6.299 2.772 23.798 1.00 96.94 104 GLN A CA 1
ATOM 797 C C . GLN A 1 104 ? -6.627 1.474 23.064 1.00 96.94 104 GLN A C 1
ATOM 799 O O . GLN A 1 104 ? -6.192 0.410 23.502 1.00 96.94 104 GLN A O 1
ATOM 804 N N . GLU A 1 105 ? -7.344 1.550 21.944 1.00 96.94 105 GLU A N 1
ATOM 805 C CA . GLU A 1 105 ? -7.719 0.403 21.123 1.00 96.94 105 GLU A CA 1
ATOM 806 C C . GLU A 1 105 ? -7.507 0.679 19.634 1.00 96.94 105 GLU A C 1
ATOM 808 O O . GLU A 1 105 ? -7.635 1.809 19.157 1.00 96.94 105 GLU A O 1
ATOM 813 N N . VAL A 1 106 ? -7.205 -0.390 18.903 1.00 97.44 106 VAL A N 1
ATOM 814 C CA . VAL A 1 106 ? -7.053 -0.402 17.450 1.00 97.44 106 VAL A CA 1
ATOM 815 C C . VAL A 1 106 ? -7.922 -1.518 16.891 1.00 97.44 106 VAL A C 1
ATOM 817 O O . VAL A 1 106 ? -7.849 -2.662 17.346 1.00 97.44 106 VAL A O 1
ATOM 820 N N . VAL A 1 107 ? -8.743 -1.198 15.896 1.00 97.56 107 VAL A N 1
ATOM 821 C CA . VAL A 1 107 ? -9.470 -2.195 15.105 1.00 97.56 107 VAL A CA 1
ATOM 822 C C . VAL A 1 107 ? -8.618 -2.555 13.901 1.00 97.56 107 VAL A C 1
ATOM 824 O O . VAL A 1 107 ? -8.364 -1.707 13.055 1.00 97.56 107 VAL A O 1
ATOM 827 N N . VAL A 1 108 ? -8.195 -3.811 13.808 1.00 97.00 108 VAL A N 1
ATOM 828 C CA . VAL A 1 108 ? -7.434 -4.333 12.671 1.00 97.00 108 VAL A CA 1
ATOM 829 C C . VAL A 1 108 ? -8.368 -5.129 11.771 1.00 97.00 108 VAL A C 1
ATOM 831 O O . VAL A 1 108 ? -9.036 -6.065 12.217 1.00 97.00 108 VAL A O 1
ATOM 834 N N . ILE A 1 109 ? -8.394 -4.754 10.496 1.00 96.94 109 ILE A N 1
ATOM 835 C CA . ILE A 1 109 ? -9.172 -5.384 9.438 1.00 96.94 109 ILE A CA 1
ATOM 836 C C . ILE A 1 109 ? -8.188 -6.015 8.461 1.00 96.94 109 ILE A C 1
ATOM 838 O O . ILE A 1 109 ? -7.501 -5.304 7.738 1.00 96.94 109 ILE A O 1
ATOM 842 N N . GLY A 1 110 ? -8.118 -7.341 8.429 1.00 94.88 110 GLY A N 1
ATOM 843 C CA . GLY A 1 110 ? -7.334 -8.075 7.437 1.00 94.88 110 GLY A CA 1
ATOM 844 C C . GLY A 1 110 ? -8.246 -8.676 6.379 1.00 94.88 110 GLY A C 1
ATOM 845 O O . GLY A 1 110 ? -9.286 -9.238 6.724 1.00 94.88 110 GLY A O 1
ATOM 846 N N . ALA A 1 111 ? -7.849 -8.628 5.109 1.00 94.44 111 ALA A N 1
ATOM 847 C CA . ALA A 1 111 ? -8.568 -9.255 4.005 1.00 94.44 111 ALA A CA 1
ATOM 848 C C . ALA A 1 111 ? -7.670 -10.189 3.182 1.00 94.44 111 ALA A C 1
ATOM 850 O O . ALA A 1 111 ? -6.475 -9.950 3.000 1.00 94.44 111 ALA A O 1
ATOM 851 N N . ALA A 1 112 ? -8.272 -11.259 2.667 1.00 93.38 112 ALA A N 1
ATOM 852 C CA . ALA A 1 112 ? -7.676 -12.146 1.675 1.00 93.38 112 ALA A CA 1
ATOM 853 C C . ALA A 1 112 ? -8.672 -12.346 0.531 1.00 93.38 112 ALA A C 1
ATOM 855 O O . ALA A 1 112 ? -9.798 -12.803 0.749 1.00 93.38 112 ALA A O 1
ATOM 856 N N . VAL A 1 113 ? -8.260 -11.986 -0.681 1.00 92.62 113 VAL A N 1
ATOM 857 C CA . VAL A 1 113 ? -9.107 -11.956 -1.870 1.00 92.62 113 VAL A CA 1
ATOM 858 C C . VAL A 1 113 ? -8.463 -12.810 -2.964 1.00 92.62 113 VAL A C 1
ATOM 860 O O . VAL A 1 113 ? -7.365 -12.494 -3.421 1.00 92.62 113 VAL A O 1
ATOM 863 N N . PRO A 1 114 ? -9.122 -13.891 -3.412 1.00 90.50 114 PRO A N 1
ATOM 864 C CA . PRO A 1 114 ? -8.586 -14.721 -4.484 1.00 90.50 114 PRO A CA 1
ATOM 865 C C . PRO A 1 114 ? -8.513 -13.927 -5.789 1.00 90.50 114 PRO A C 1
ATOM 867 O O . PRO A 1 114 ? -9.470 -13.223 -6.100 1.00 90.50 114 PRO A O 1
ATOM 870 N N . ARG A 1 115 ? -7.471 -14.112 -6.615 1.00 83.00 115 ARG A N 1
ATOM 871 C CA . ARG A 1 115 ? -7.300 -13.359 -7.887 1.00 83.00 115 ARG A CA 1
ATOM 872 C C . ARG A 1 115 ? -8.465 -13.482 -8.878 1.00 83.00 115 ARG A C 1
ATOM 874 O O . ARG A 1 115 ? -8.616 -12.651 -9.763 1.00 83.00 115 ARG A O 1
ATOM 881 N N . ARG A 1 116 ? -9.299 -14.521 -8.747 1.00 85.56 116 ARG A N 1
ATOM 882 C CA . ARG A 1 116 ? -10.519 -14.709 -9.560 1.00 85.56 116 ARG A CA 1
ATOM 883 C C . ARG A 1 116 ? -11.656 -13.741 -9.201 1.00 85.56 116 ARG A C 1
ATOM 885 O O . ARG A 1 116 ? -12.656 -13.693 -9.909 1.00 85.56 116 ARG A O 1
ATOM 892 N N . VAL A 1 117 ? -11.549 -13.070 -8.058 1.00 90.06 117 VAL A N 1
ATOM 893 C CA . VAL A 1 117 ? -12.425 -11.989 -7.601 1.00 90.06 117 VAL A CA 1
ATOM 894 C C . VAL A 1 117 ? -11.654 -10.692 -7.796 1.00 90.06 117 VAL A C 1
ATOM 896 O O . VAL A 1 117 ? -10.449 -10.683 -7.582 1.00 90.06 117 VAL A O 1
ATOM 899 N N . ASP A 1 118 ? -12.334 -9.616 -8.181 1.00 89.12 118 ASP A N 1
ATOM 900 C CA . ASP A 1 118 ? -11.708 -8.302 -8.342 1.00 89.12 118 ASP A CA 1
ATOM 901 C C . ASP A 1 118 ? -11.124 -7.811 -6.997 1.00 89.12 118 ASP A C 1
ATOM 903 O O . ASP A 1 118 ? -11.895 -7.475 -6.087 1.00 89.12 118 ASP A O 1
ATOM 907 N N . PRO A 1 119 ? -9.786 -7.793 -6.826 1.00 89.94 119 PRO A N 1
ATOM 908 C CA . PRO A 1 119 ? -9.173 -7.401 -5.563 1.00 89.94 119 PRO A CA 1
ATOM 909 C C . PRO A 1 119 ? -9.321 -5.903 -5.294 1.00 89.94 119 PRO A C 1
ATOM 911 O O . PRO A 1 119 ? -9.465 -5.519 -4.136 1.00 89.94 119 PRO A O 1
ATOM 914 N N . VAL A 1 120 ? -9.371 -5.077 -6.343 1.00 90.06 120 VAL A N 1
ATOM 915 C CA . VAL A 1 120 ? -9.497 -3.618 -6.244 1.00 90.06 120 VAL A CA 1
ATOM 916 C C . VAL A 1 120 ? -10.860 -3.263 -5.666 1.00 90.06 120 VAL A C 1
ATOM 918 O O . VAL A 1 120 ? -10.949 -2.512 -4.696 1.00 90.06 120 VAL A O 1
ATOM 921 N N . LEU A 1 121 ? -11.927 -3.866 -6.196 1.00 91.44 121 LEU A N 1
ATOM 922 C CA . LEU A 1 121 ? -13.280 -3.655 -5.680 1.00 91.44 121 LEU A CA 1
ATOM 923 C C . LEU A 1 121 ? -13.394 -4.059 -4.202 1.00 91.44 121 LEU A C 1
ATOM 925 O O . LEU A 1 121 ? -13.981 -3.339 -3.395 1.00 91.44 121 LEU A O 1
ATOM 929 N N . ARG A 1 122 ? -12.817 -5.205 -3.826 1.00 93.94 122 ARG A N 1
ATOM 930 C CA . ARG A 1 122 ? -12.829 -5.671 -2.432 1.00 93.94 122 ARG A CA 1
ATOM 931 C C . ARG A 1 122 ? -12.018 -4.752 -1.518 1.00 93.94 122 ARG A C 1
ATOM 933 O O . ARG A 1 122 ? -12.467 -4.442 -0.417 1.00 93.94 122 ARG A O 1
ATOM 940 N N . GLN A 1 123 ? -10.871 -4.267 -1.976 1.00 93.81 123 GLN A N 1
ATOM 941 C CA . GLN A 1 123 ? -10.071 -3.287 -1.248 1.00 93.81 123 GLN A CA 1
ATOM 942 C C . GLN A 1 123 ? -10.845 -1.985 -1.015 1.00 93.81 123 GLN A C 1
ATOM 944 O O . GLN A 1 123 ? -10.914 -1.521 0.122 1.00 93.81 123 GLN A O 1
ATOM 949 N N . GLN A 1 124 ? -11.524 -1.457 -2.040 1.00 93.94 124 GLN A N 1
ATOM 950 C CA . GLN A 1 124 ? -12.385 -0.277 -1.906 1.00 93.94 124 GLN A CA 1
ATOM 951 C C . GLN A 1 124 ? -13.462 -0.455 -0.829 1.00 93.94 124 GLN A C 1
ATOM 953 O O . GLN A 1 124 ? -13.701 0.456 -0.036 1.00 93.94 124 GLN A O 1
ATOM 958 N N . GLN A 1 125 ? -14.121 -1.616 -0.787 1.00 95.44 125 GLN A N 1
ATOM 959 C CA . GLN A 1 125 ? -15.168 -1.903 0.199 1.00 95.44 125 GLN A CA 1
ATOM 960 C C . GLN A 1 125 ? -14.621 -1.875 1.628 1.00 95.44 125 GLN A C 1
ATOM 962 O O . GLN A 1 125 ? -15.196 -1.212 2.492 1.00 95.44 125 GLN A O 1
ATOM 967 N N . VAL A 1 126 ? -13.473 -2.517 1.866 1.00 96.94 126 VAL A N 1
ATOM 968 C CA . VAL A 1 126 ? -12.812 -2.477 3.178 1.00 96.94 126 VAL A CA 1
ATOM 969 C C . VAL A 1 126 ? -12.377 -1.060 3.536 1.00 96.94 126 VAL A C 1
ATOM 971 O O . VAL A 1 126 ? -12.606 -0.623 4.659 1.00 96.94 126 VAL A O 1
ATOM 974 N N . TYR A 1 127 ? -11.797 -0.317 2.594 1.00 97.25 127 TYR A N 1
ATOM 975 C CA . TYR A 1 127 ? -11.317 1.043 2.839 1.00 97.25 127 TYR A CA 1
ATOM 976 C C . TYR A 1 127 ? -12.453 2.015 3.164 1.00 97.25 127 TYR A C 1
ATOM 978 O O . TYR A 1 127 ? -12.303 2.843 4.064 1.00 97.25 127 TYR A O 1
ATOM 986 N N . ARG A 1 128 ? -13.600 1.895 2.485 1.00 97.69 128 ARG A N 1
ATOM 987 C CA . ARG A 1 128 ? -14.812 2.676 2.785 1.00 97.69 128 ARG A CA 1
ATOM 988 C C . ARG A 1 128 ? -15.389 2.309 4.151 1.00 97.69 128 ARG A C 1
ATOM 990 O O . ARG A 1 128 ? -15.753 3.202 4.912 1.00 97.69 128 ARG A O 1
ATOM 997 N N . ALA A 1 129 ? -15.430 1.021 4.489 1.00 98.00 129 ALA A N 1
ATOM 998 C CA . ALA A 1 129 ? -15.926 0.566 5.785 1.00 98.00 129 ALA A CA 1
ATOM 999 C C . ALA A 1 129 ? -15.014 1.015 6.946 1.00 98.00 129 ALA A C 1
ATOM 1001 O O . ALA A 1 129 ? -15.502 1.477 7.978 1.00 98.00 129 ALA A O 1
ATOM 1002 N N . ALA A 1 130 ? -13.692 0.951 6.759 1.00 98.31 130 ALA A N 1
ATOM 1003 C CA . ALA A 1 130 ? -12.712 1.462 7.714 1.00 98.31 130 ALA A CA 1
ATOM 1004 C C . ALA A 1 130 ? -12.847 2.980 7.907 1.00 98.31 130 ALA A C 1
ATOM 1006 O O . ALA A 1 130 ? -12.860 3.455 9.043 1.00 98.31 130 ALA A O 1
ATOM 1007 N N . LEU A 1 131 ? -13.015 3.736 6.813 1.00 98.44 131 LEU A N 1
ATOM 1008 C CA . LEU A 1 131 ? -13.247 5.181 6.867 1.00 98.44 131 LEU A CA 1
ATOM 1009 C C . LEU A 1 131 ? -14.522 5.514 7.649 1.00 98.44 131 LEU A C 1
ATOM 1011 O O . LEU A 1 131 ? -14.477 6.359 8.537 1.00 98.44 131 LEU A O 1
ATOM 1015 N N . ALA A 1 132 ? -15.629 4.816 7.382 1.00 98.06 132 ALA A N 1
ATOM 1016 C CA . ALA A 1 132 ? -16.883 5.016 8.108 1.00 98.06 132 ALA A CA 1
ATOM 1017 C C . ALA A 1 132 ? -16.728 4.743 9.618 1.00 98.06 132 ALA A C 1
ATOM 1019 O O . ALA A 1 132 ? -17.247 5.495 10.449 1.00 98.06 132 ALA A O 1
ATOM 1020 N N . LEU A 1 133 ? -15.967 3.706 9.993 1.00 98.06 133 LEU A N 1
ATOM 1021 C CA . LEU A 1 133 ? -15.638 3.451 11.395 1.00 98.06 133 LEU A CA 1
ATOM 1022 C C . LEU A 1 133 ? -14.835 4.618 11.991 1.00 98.06 133 LEU A C 1
ATOM 1024 O O . LEU A 1 133 ? -15.234 5.155 13.025 1.00 98.06 133 LEU A O 1
ATOM 1028 N N . ALA A 1 134 ? -13.752 5.040 11.336 1.00 97.88 134 ALA A N 1
ATOM 1029 C CA . ALA A 1 134 ? -12.907 6.142 11.794 1.00 97.88 134 ALA A CA 1
ATOM 1030 C C . ALA A 1 134 ? -13.690 7.460 11.932 1.00 97.88 134 ALA A C 1
ATOM 1032 O O . ALA A 1 134 ? -13.519 8.196 12.905 1.00 97.88 134 ALA A O 1
ATOM 1033 N N . GLU A 1 135 ? -14.600 7.747 11.001 1.00 96.94 135 GLU A N 1
ATOM 1034 C CA . GLU A 1 135 ? -15.505 8.895 11.065 1.00 96.94 135 GLU A CA 1
ATOM 1035 C C . GLU A 1 135 ? -16.401 8.850 12.303 1.00 96.94 135 GLU A C 1
ATOM 1037 O O . GLU A 1 135 ? -16.510 9.859 13.002 1.00 96.94 135 GLU A O 1
ATOM 1042 N N . SER A 1 136 ? -16.974 7.683 12.614 1.00 96.38 136 SER A N 1
ATOM 1043 C CA . SER A 1 136 ? -17.858 7.505 13.771 1.00 96.38 136 SER A CA 1
ATOM 1044 C C . SER A 1 136 ? -17.143 7.583 15.127 1.00 96.38 136 SER A C 1
ATOM 1046 O O . SER A 1 136 ? -17.762 7.983 16.109 1.00 96.38 136 SER A O 1
ATOM 1048 N N . GLN A 1 137 ? -15.860 7.204 15.189 1.00 93.69 137 GLN A N 1
ATOM 1049 C CA . GLN A 1 137 ? -15.086 7.118 16.437 1.00 93.69 137 GLN A CA 1
ATOM 1050 C C . GLN A 1 137 ? -14.115 8.288 16.652 1.00 93.69 137 GLN A C 1
ATOM 1052 O O . GLN A 1 137 ? -13.451 8.334 17.683 1.00 93.69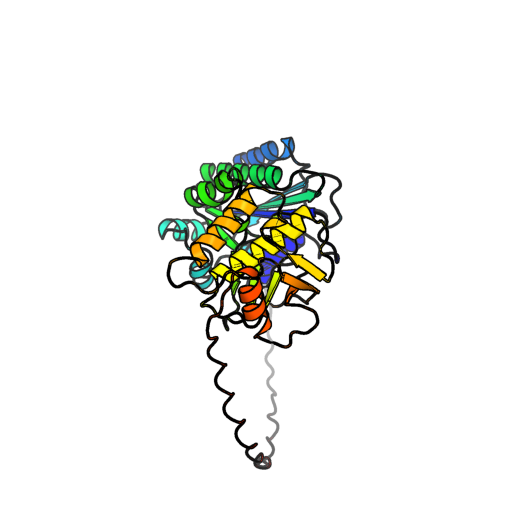 137 GLN A O 1
ATOM 1057 N N . GLY A 1 138 ? -13.981 9.208 15.688 1.00 89.00 138 GLY A N 1
ATOM 1058 C CA . GLY A 1 138 ? -12.918 10.221 15.730 1.00 89.00 138 GLY A CA 1
ATOM 1059 C C . GLY A 1 138 ? -11.523 9.586 15.689 1.00 89.00 138 GLY A C 1
ATOM 1060 O O . GLY A 1 138 ? -10.658 9.928 16.491 1.00 89.00 138 GLY A O 1
ATOM 1061 N N . GLY A 1 139 ? -11.354 8.593 14.815 1.00 93.06 139 GLY A N 1
ATOM 1062 C CA . GLY A 1 139 ? -10.134 7.805 14.699 1.00 93.06 139 GLY A CA 1
ATOM 1063 C C . GLY A 1 139 ? -9.260 8.164 13.500 1.00 93.06 139 GLY A C 1
ATOM 1064 O O . GLY A 1 139 ? -9.692 8.857 12.574 1.00 93.06 139 GLY A O 1
ATOM 1065 N N . LEU A 1 140 ? -8.040 7.630 13.515 1.00 97.81 140 LEU A N 1
ATOM 1066 C CA . LEU A 1 140 ? -7.087 7.673 12.404 1.00 97.81 140 LEU A CA 1
ATOM 1067 C C . LEU A 1 140 ? -7.025 6.320 11.700 1.00 97.81 140 LEU A C 1
ATOM 1069 O O . LEU A 1 140 ? -7.397 5.296 12.276 1.00 97.81 140 LEU A O 1
ATOM 1073 N N . LEU A 1 141 ? -6.546 6.317 10.459 1.00 98.31 141 LEU A N 1
ATOM 1074 C CA . LEU A 1 141 ? -6.412 5.108 9.654 1.00 98.31 141 LEU A CA 1
ATOM 1075 C C . LEU A 1 141 ? -4.945 4.795 9.392 1.00 98.31 141 LEU A C 1
ATOM 1077 O O . LEU A 1 141 ? -4.132 5.692 9.214 1.00 98.31 141 LEU A O 1
ATOM 1081 N N . GLU A 1 142 ? -4.619 3.516 9.352 1.00 97.88 142 GLU A N 1
ATOM 1082 C CA . GLU A 1 142 ? -3.296 3.003 9.019 1.00 97.88 142 GLU A CA 1
ATOM 1083 C C . GLU A 1 142 ? -3.438 2.019 7.862 1.00 97.88 142 GLU A C 1
ATOM 1085 O O . GLU A 1 142 ? -4.184 1.040 7.961 1.00 97.88 142 GLU A O 1
ATOM 1090 N N . ASP A 1 143 ? -2.712 2.263 6.776 1.00 97.19 143 ASP A N 1
ATOM 1091 C CA . ASP A 1 143 ? -2.484 1.262 5.740 1.00 97.19 143 ASP A CA 1
ATOM 1092 C C . ASP A 1 143 ? -1.328 0.380 6.213 1.00 97.19 143 ASP A C 1
ATOM 1094 O O . ASP A 1 143 ? -0.163 0.757 6.115 1.00 97.19 143 ASP A O 1
ATOM 1098 N N . ILE A 1 144 ? -1.639 -0.783 6.785 1.00 95.88 144 ILE A N 1
ATOM 1099 C CA . ILE A 1 144 ? -0.630 -1.642 7.425 1.00 95.88 144 ILE A CA 1
ATOM 1100 C C . ILE A 1 144 ? 0.389 -2.144 6.390 1.00 95.88 144 ILE A C 1
ATOM 1102 O O . ILE A 1 144 ? 1.547 -2.398 6.725 1.00 95.88 144 ILE A O 1
ATOM 1106 N N . ASP A 1 145 ? -0.029 -2.277 5.130 1.00 93.38 145 ASP A N 1
ATOM 1107 C CA . ASP A 1 145 ? 0.814 -2.776 4.048 1.00 93.38 145 ASP A CA 1
ATOM 1108 C C . ASP A 1 145 ? 1.864 -1.754 3.608 1.00 93.38 145 ASP A C 1
ATOM 1110 O O . ASP A 1 145 ? 2.976 -2.152 3.268 1.00 93.38 145 ASP A O 1
ATOM 1114 N N . THR A 1 146 ? 1.539 -0.457 3.656 1.00 95.00 146 THR A N 1
ATOM 1115 C CA . THR A 1 146 ? 2.483 0.637 3.358 1.00 95.00 146 THR A CA 1
ATOM 1116 C C . THR A 1 146 ? 3.091 1.269 4.612 1.00 95.00 146 THR A C 1
ATOM 1118 O O . THR A 1 146 ? 4.061 2.015 4.520 1.00 95.00 146 THR A O 1
ATOM 1121 N N . ARG A 1 147 ? 2.562 0.916 5.793 1.00 94.62 147 ARG A N 1
ATOM 1122 C CA . ARG A 1 147 ? 2.876 1.445 7.136 1.00 94.62 147 ARG A CA 1
ATOM 1123 C C . ARG A 1 147 ? 2.451 2.892 7.368 1.00 94.62 147 ARG A C 1
ATOM 1125 O O . ARG A 1 147 ? 2.706 3.414 8.454 1.00 94.62 147 ARG A O 1
ATOM 1132 N N . GLU A 1 148 ? 1.804 3.508 6.386 1.00 96.31 148 GLU A N 1
ATOM 1133 C CA . GLU A 1 148 ? 1.417 4.913 6.396 1.00 96.31 148 GLU A CA 1
ATOM 1134 C C . GLU A 1 148 ? 0.164 5.155 7.243 1.00 96.31 148 GLU A C 1
ATOM 1136 O O . GLU A 1 148 ? -0.806 4.392 7.213 1.00 96.31 148 GLU A O 1
ATOM 1141 N N . LEU A 1 149 ? 0.194 6.255 7.989 1.00 97.38 149 LEU A N 1
ATOM 1142 C CA . LEU A 1 149 ? -0.903 6.767 8.791 1.00 97.38 149 LEU A CA 1
ATOM 1143 C C . LEU A 1 149 ? -1.583 7.933 8.084 1.00 97.38 149 LEU A C 1
ATOM 1145 O O . LEU A 1 149 ? -0.947 8.824 7.517 1.00 97.38 149 LEU A O 1
ATOM 1149 N N . TYR A 1 150 ? -2.900 7.950 8.212 1.00 98.06 150 TYR A N 1
ATOM 1150 C CA . TYR A 1 150 ? -3.770 8.900 7.558 1.00 98.06 150 TYR A CA 1
ATOM 1151 C C . TYR A 1 150 ? -4.768 9.499 8.532 1.00 98.06 150 TYR A C 1
ATOM 1153 O O . TYR A 1 150 ? -5.461 8.794 9.275 1.00 98.06 150 TYR A O 1
ATOM 1161 N N . ASN A 1 151 ? -4.918 10.819 8.445 1.00 97.62 151 ASN A N 1
ATOM 1162 C CA . ASN A 1 151 ? -6.166 11.440 8.856 1.00 97.62 151 ASN A CA 1
ATOM 1163 C C . ASN A 1 151 ? -7.294 11.031 7.880 1.00 97.62 151 ASN A C 1
ATOM 1165 O O . ASN A 1 151 ? -7.057 10.523 6.780 1.00 97.62 151 ASN A O 1
ATOM 1169 N N . ARG A 1 152 ? -8.549 11.245 8.280 1.00 97.44 152 ARG A N 1
ATOM 1170 C CA . ARG A 1 152 ? -9.726 10.782 7.521 1.00 97.44 152 ARG A CA 1
ATOM 1171 C C . ARG A 1 152 ? -9.832 11.397 6.123 1.00 97.44 152 ARG A C 1
ATOM 1173 O O . ARG A 1 152 ? -10.216 10.700 5.186 1.00 97.44 152 ARG A O 1
ATOM 1180 N N . ASP A 1 153 ? -9.490 12.673 5.971 1.00 97.12 153 ASP A N 1
ATOM 1181 C CA . ASP A 1 153 ? -9.580 13.360 4.681 1.00 97.12 153 ASP A CA 1
ATOM 1182 C C . ASP A 1 153 ? -8.486 12.881 3.720 1.00 97.12 153 ASP A C 1
ATOM 1184 O O . ASP A 1 153 ? -8.770 12.611 2.550 1.00 97.12 153 ASP A O 1
ATOM 1188 N N . ALA A 1 154 ? -7.266 12.683 4.226 1.00 96.88 154 ALA A N 1
ATOM 1189 C CA . ALA A 1 154 ? -6.165 12.103 3.470 1.00 96.88 154 ALA A CA 1
ATOM 1190 C C . ALA A 1 154 ? -6.478 10.661 3.042 1.00 96.88 154 ALA A C 1
ATOM 1192 O O . ALA A 1 154 ? -6.311 10.327 1.872 1.00 96.88 154 ALA A O 1
ATOM 1193 N N . TRP A 1 155 ? -7.021 9.828 3.939 1.00 97.44 155 TRP A N 1
ATOM 1194 C CA . TRP A 1 155 ? -7.461 8.472 3.594 1.00 97.44 155 TRP A CA 1
ATOM 1195 C C . TRP A 1 155 ? -8.541 8.476 2.510 1.00 97.44 155 TRP A C 1
ATOM 1197 O O . TRP A 1 155 ? -8.469 7.705 1.551 1.00 97.44 155 TRP A O 1
ATOM 1207 N N . ARG A 1 156 ? -9.541 9.360 2.630 1.00 96.81 156 ARG A N 1
ATOM 1208 C CA . ARG A 1 156 ? -10.600 9.487 1.625 1.00 96.81 156 ARG A CA 1
ATOM 1209 C C . ARG A 1 156 ? -10.003 9.808 0.254 1.00 96.81 156 ARG A C 1
ATOM 1211 O O . ARG A 1 156 ? -10.252 9.068 -0.688 1.00 96.81 156 ARG A O 1
ATOM 1218 N N . GLY A 1 157 ? -9.156 10.833 0.161 1.00 94.12 157 GLY A N 1
ATOM 1219 C CA . GLY A 1 157 ? -8.570 11.253 -1.113 1.00 94.12 157 GLY A CA 1
ATOM 1220 C C . GLY A 1 157 ? -7.568 10.256 -1.709 1.00 94.12 157 GLY A C 1
ATOM 1221 O O . GLY A 1 157 ? -7.630 9.974 -2.905 1.00 94.12 157 GLY A O 1
ATOM 1222 N N . LEU A 1 158 ? -6.657 9.725 -0.887 1.00 92.56 158 LEU A N 1
ATOM 1223 C CA . LEU A 1 158 ? -5.502 8.931 -1.333 1.00 92.56 158 LEU A CA 1
ATOM 1224 C C . LEU A 1 158 ? -5.764 7.424 -1.377 1.00 92.56 158 LEU A C 1
ATOM 1226 O O . LEU A 1 158 ? -5.082 6.710 -2.107 1.00 92.56 158 LEU A O 1
ATOM 1230 N N . ARG A 1 159 ? -6.727 6.914 -0.599 1.00 93.62 159 ARG A N 1
ATOM 1231 C CA . ARG A 1 159 ? -7.018 5.475 -0.531 1.00 93.62 159 ARG A CA 1
ATOM 1232 C C . ARG A 1 159 ? -8.397 5.112 -1.055 1.00 93.62 159 ARG A C 1
ATOM 1234 O O . ARG A 1 159 ? -8.501 4.119 -1.765 1.00 93.62 159 ARG A O 1
ATOM 1241 N N . VAL A 1 160 ? -9.437 5.889 -0.762 1.00 93.56 160 VAL A N 1
ATOM 1242 C CA . VAL A 1 160 ? -10.802 5.575 -1.225 1.00 93.56 160 VAL A CA 1
ATOM 1243 C C . VAL A 1 160 ? -11.044 6.099 -2.640 1.00 93.56 160 VAL A C 1
ATOM 1245 O O . VAL A 1 160 ? -11.251 5.308 -3.557 1.00 93.56 160 VAL A O 1
ATOM 1248 N N . ASP A 1 161 ? -10.975 7.413 -2.827 1.00 91.31 161 ASP A N 1
ATOM 1249 C CA . ASP A 1 161 ? -11.312 8.081 -4.089 1.00 91.31 161 ASP A CA 1
ATOM 1250 C C . ASP A 1 161 ? -10.258 7.794 -5.171 1.00 91.31 161 ASP A C 1
ATOM 1252 O O . ASP A 1 161 ? -10.571 7.718 -6.360 1.00 91.31 161 ASP A O 1
ATOM 1256 N N . ALA A 1 162 ? -9.003 7.587 -4.759 1.00 87.00 162 ALA A N 1
ATOM 1257 C CA . ALA A 1 162 ? -7.903 7.142 -5.610 1.00 87.00 162 ALA A CA 1
ATOM 1258 C C . ALA A 1 162 ? -8.221 5.847 -6.365 1.00 87.00 162 ALA A C 1
ATOM 1260 O O . ALA A 1 162 ? -7.930 5.746 -7.551 1.00 87.00 162 ALA A O 1
ATOM 1261 N N . LEU A 1 163 ? -8.870 4.872 -5.722 1.00 83.62 163 LEU A N 1
ATOM 1262 C CA . LEU A 1 163 ? -9.189 3.587 -6.350 1.00 83.62 163 LEU A CA 1
ATOM 1263 C C . LEU A 1 163 ? -10.309 3.696 -7.394 1.00 83.62 163 LEU A C 1
ATOM 1265 O O . LEU A 1 163 ? -10.425 2.822 -8.249 1.00 83.62 163 LEU A O 1
ATOM 1269 N N . ASP A 1 164 ? -11.141 4.740 -7.336 1.00 77.94 164 ASP A N 1
ATOM 1270 C CA . ASP A 1 164 ? -12.099 5.045 -8.406 1.00 77.94 164 ASP A CA 1
ATOM 1271 C C . ASP A 1 164 ? -11.386 5.670 -9.618 1.00 77.94 164 ASP A C 1
ATOM 1273 O O . ASP A 1 164 ? -11.917 5.692 -10.739 1.00 77.94 164 ASP A O 1
ATOM 1277 N N . LYS A 1 165 ? -10.148 6.146 -9.414 1.00 75.44 165 LYS A N 1
ATOM 1278 C CA . LYS A 1 165 ? -9.283 6.589 -10.492 1.00 75.44 165 LYS A CA 1
ATOM 1279 C C . LYS A 1 165 ? -8.541 5.399 -11.104 1.00 75.44 165 LYS A C 1
ATOM 1281 O O . LYS A 1 165 ? -8.059 4.492 -10.439 1.00 75.44 165 LYS A O 1
ATOM 1286 N N . PRO A 1 166 ? -8.358 5.430 -12.417 1.00 54.34 166 PRO A N 1
ATOM 1287 C CA . PRO A 1 166 ? -7.695 4.349 -13.132 1.00 54.34 166 PRO A CA 1
ATOM 1288 C C . PRO A 1 166 ? -6.185 4.197 -12.978 1.00 54.34 166 PRO A C 1
ATOM 1290 O O . PRO A 1 166 ? -5.651 3.182 -13.416 1.00 54.34 166 PRO A O 1
ATOM 1293 N N . ILE A 1 167 ? -5.505 5.205 -12.438 1.00 57.81 167 ILE A N 1
ATOM 1294 C CA . ILE A 1 167 ? -4.045 5.230 -12.274 1.00 57.81 167 ILE A CA 1
ATOM 1295 C C . ILE A 1 167 ? -3.687 4.874 -10.810 1.00 57.81 167 ILE A C 1
ATOM 1297 O O . ILE A 1 167 ? -2.582 5.110 -10.347 1.00 57.81 167 ILE A O 1
ATOM 1301 N N . ALA A 1 168 ? -4.614 4.256 -10.068 1.00 66.94 168 ALA A N 1
ATOM 1302 C CA . ALA A 1 168 ? -4.505 4.073 -8.623 1.00 66.94 168 ALA A CA 1
ATOM 1303 C C . ALA A 1 168 ? -3.265 3.301 -8.158 1.00 66.94 168 ALA A C 1
ATOM 1305 O O . ALA A 1 168 ? -2.896 3.437 -7.006 1.00 66.94 168 ALA A O 1
ATOM 1306 N N . LEU A 1 169 ? -2.620 2.483 -8.999 1.00 77.00 169 LEU A N 1
ATOM 1307 C CA . LEU A 1 169 ? -1.594 1.557 -8.518 1.00 77.00 169 LEU A CA 1
ATOM 1308 C C . LEU A 1 169 ? -0.450 2.266 -7.771 1.00 77.00 169 LEU A C 1
ATOM 1310 O O . LEU A 1 169 ? -0.117 1.839 -6.672 1.00 77.00 169 LEU A O 1
ATOM 1314 N N . TRP A 1 170 ? 0.096 3.365 -8.306 1.00 83.50 170 TRP A N 1
ATOM 1315 C CA . TRP A 1 170 ? 1.186 4.100 -7.644 1.00 83.50 170 TRP A CA 1
ATOM 1316 C C . TRP A 1 170 ? 0.734 4.819 -6.365 1.00 83.50 170 TRP A C 1
ATOM 1318 O O . TRP A 1 170 ? 1.522 4.962 -5.442 1.00 83.50 170 TRP A O 1
ATOM 1328 N N . GLU A 1 171 ? -0.543 5.206 -6.267 1.00 87.75 171 GLU A N 1
ATOM 1329 C CA . GLU A 1 171 ? -1.130 5.790 -5.050 1.00 87.75 171 GLU A CA 1
ATOM 1330 C C . GLU A 1 171 ? -1.428 4.719 -3.986 1.00 87.75 171 GLU A C 1
ATOM 1332 O O . GLU A 1 171 ? -1.991 5.029 -2.939 1.00 87.75 171 GLU A O 1
ATOM 1337 N N . GLN A 1 172 ? -1.133 3.442 -4.248 1.00 90.94 172 GLN A N 1
ATOM 1338 C CA . GLN A 1 172 ? -1.509 2.319 -3.385 1.00 90.94 172 GLN A CA 1
ATOM 1339 C C . GLN A 1 172 ? -0.312 1.535 -2.858 1.00 90.94 172 GLN A C 1
ATOM 1341 O O . GLN A 1 172 ? -0.507 0.645 -2.036 1.00 90.94 172 GLN A O 1
ATOM 1346 N N . PHE A 1 173 ? 0.907 1.858 -3.265 1.00 93.81 173 PHE A N 1
ATOM 1347 C CA . PHE A 1 173 ? 2.115 1.335 -2.642 1.00 93.81 173 PHE A CA 1
ATOM 1348 C C . PHE A 1 173 ? 3.084 2.486 -2.382 1.00 93.81 173 PHE A C 1
ATOM 1350 O O . PHE A 1 173 ? 2.913 3.582 -2.906 1.00 93.81 173 PHE A O 1
ATOM 1357 N N . THR A 1 174 ? 4.095 2.242 -1.560 1.00 93.94 174 THR A N 1
ATOM 1358 C CA . THR A 1 174 ? 5.161 3.213 -1.297 1.00 93.94 174 THR A CA 1
ATOM 1359 C C . THR A 1 174 ? 6.531 2.579 -1.509 1.00 93.94 174 THR A C 1
ATOM 1361 O O . THR A 1 174 ? 6.651 1.355 -1.620 1.00 93.94 174 THR A O 1
ATOM 1364 N N . LEU A 1 175 ? 7.564 3.413 -1.598 1.00 93.94 175 LEU A N 1
ATOM 1365 C CA . LEU A 1 175 ? 8.956 2.994 -1.700 1.00 93.94 175 LEU A CA 1
ATOM 1366 C C . LEU A 1 175 ? 9.630 3.163 -0.338 1.00 93.94 175 LEU A C 1
ATOM 1368 O O . LEU A 1 175 ? 9.761 4.275 0.169 1.00 93.94 175 LEU A O 1
ATOM 1372 N N . LEU A 1 176 ? 10.076 2.056 0.249 1.00 93.12 176 LEU A N 1
ATOM 1373 C CA . LEU A 1 176 ? 10.881 2.054 1.461 1.00 93.12 176 LEU A CA 1
ATOM 1374 C C . LEU A 1 176 ? 12.358 2.013 1.091 1.00 93.12 176 LEU A C 1
ATOM 1376 O O . LEU A 1 176 ? 12.834 1.035 0.513 1.00 93.12 176 LEU A O 1
ATOM 1380 N N . TRP A 1 177 ? 13.077 3.053 1.488 1.00 91.88 177 TRP A N 1
ATOM 1381 C CA . TRP A 1 177 ? 14.526 3.120 1.376 1.00 91.88 177 TRP A CA 1
ATOM 1382 C C . TRP A 1 177 ? 15.173 2.579 2.649 1.00 91.88 177 TRP A C 1
ATOM 1384 O O . TRP A 1 177 ? 14.660 2.797 3.751 1.00 91.88 177 TRP A O 1
ATOM 1394 N N . ASN A 1 178 ? 16.288 1.862 2.514 1.00 89.69 178 ASN A N 1
ATOM 1395 C CA . ASN A 1 178 ? 17.129 1.556 3.669 1.00 89.69 178 ASN A CA 1
ATOM 1396 C C . ASN A 1 178 ? 17.848 2.818 4.178 1.00 89.69 178 ASN A C 1
ATOM 1398 O O . ASN A 1 178 ? 17.847 3.862 3.530 1.00 89.69 178 ASN A O 1
ATOM 1402 N N . GLU A 1 179 ? 18.487 2.710 5.344 1.00 85.00 179 GLU A N 1
ATOM 1403 C CA . GLU A 1 179 ? 19.194 3.833 5.976 1.00 85.00 179 GLU A CA 1
ATOM 1404 C C . GLU A 1 179 ? 20.339 4.385 5.111 1.00 85.00 179 GLU A C 1
ATOM 1406 O O . GLU A 1 179 ? 20.572 5.593 5.108 1.00 85.00 179 GLU A O 1
ATOM 1411 N N . ASP A 1 180 ? 21.010 3.518 4.347 1.00 85.75 180 ASP A N 1
ATOM 1412 C CA . ASP A 1 180 ? 22.103 3.901 3.445 1.00 85.75 180 ASP A CA 1
ATOM 1413 C C . ASP A 1 180 ? 21.606 4.556 2.140 1.00 85.75 180 ASP A C 1
ATOM 1415 O O . ASP A 1 180 ? 22.394 5.151 1.404 1.00 85.75 180 ASP A O 1
ATOM 1419 N N . GLY A 1 181 ? 20.300 4.474 1.855 1.00 83.12 181 GLY A N 1
ATOM 1420 C CA . GLY A 1 181 ? 19.665 5.062 0.677 1.00 83.12 181 GLY A CA 1
ATOM 1421 C C . GLY A 1 181 ? 20.038 4.401 -0.652 1.00 83.12 181 GLY A C 1
ATOM 1422 O O . GLY A 1 181 ? 19.789 4.992 -1.697 1.00 83.12 181 GLY A O 1
ATOM 1423 N N . ASP A 1 182 ? 20.634 3.208 -0.635 1.00 85.62 182 ASP A N 1
ATOM 1424 C CA . ASP A 1 182 ? 21.065 2.470 -1.829 1.00 85.62 182 ASP A CA 1
ATOM 1425 C C . ASP A 1 182 ? 20.131 1.304 -2.182 1.00 85.62 182 ASP A C 1
ATOM 1427 O O . ASP A 1 182 ? 20.218 0.736 -3.271 1.00 85.62 182 ASP A O 1
ATOM 1431 N N . ARG A 1 183 ? 19.211 0.943 -1.287 1.00 90.56 183 ARG A N 1
ATOM 1432 C CA . ARG A 1 183 ? 18.244 -0.133 -1.478 1.00 90.56 183 ARG A CA 1
ATOM 1433 C C . ARG A 1 183 ? 16.836 0.404 -1.336 1.00 90.56 183 ARG A C 1
ATOM 1435 O O . ARG A 1 183 ? 16.499 1.018 -0.328 1.00 90.56 183 ARG A O 1
ATOM 1442 N N . VAL A 1 184 ? 15.997 0.061 -2.304 1.00 93.19 184 VAL A N 1
ATOM 1443 C CA . VAL A 1 184 ? 14.578 0.412 -2.315 1.00 93.19 184 VAL A CA 1
ATOM 1444 C C . VAL A 1 184 ? 13.724 -0.845 -2.388 1.00 93.19 184 VAL A C 1
ATOM 1446 O O . VAL A 1 184 ? 14.042 -1.795 -3.109 1.00 93.19 184 VAL A O 1
ATOM 1449 N N . VAL A 1 185 ? 12.639 -0.852 -1.622 1.00 95.06 185 VAL A N 1
ATOM 1450 C CA . VAL A 1 185 ? 11.672 -1.946 -1.548 1.00 95.06 185 VAL A CA 1
ATOM 1451 C C . VAL A 1 185 ? 10.276 -1.385 -1.727 1.00 95.06 185 VAL A C 1
ATOM 1453 O O . VAL A 1 185 ? 9.929 -0.391 -1.091 1.00 95.06 185 VAL A O 1
ATOM 1456 N N . THR A 1 186 ? 9.453 -2.008 -2.563 1.00 96.00 186 THR A N 1
ATOM 1457 C CA . THR A 1 186 ? 8.032 -1.652 -2.614 1.00 96.00 186 THR A CA 1
ATOM 1458 C C . THR A 1 186 ? 7.315 -2.166 -1.372 1.00 96.00 186 THR A C 1
ATOM 1460 O O . THR A 1 186 ? 7.607 -3.250 -0.869 1.00 96.00 186 THR A O 1
ATOM 1463 N N . LEU A 1 187 ? 6.355 -1.391 -0.881 1.00 95.31 187 LEU A N 1
ATOM 1464 C CA . LEU A 1 187 ? 5.443 -1.794 0.180 1.00 95.31 187 LEU A CA 1
ATOM 1465 C C . LEU A 1 187 ? 4.007 -1.586 -0.296 1.00 95.31 187 LEU A C 1
ATOM 1467 O O . LEU A 1 187 ? 3.616 -0.444 -0.525 1.00 95.31 187 LEU A O 1
ATOM 1471 N N . GLY A 1 188 ? 3.213 -2.651 -0.416 1.00 94.06 188 GLY A N 1
ATOM 1472 C CA . GLY A 1 188 ? 1.778 -2.567 -0.705 1.00 94.06 188 GLY A CA 1
ATOM 1473 C C . GLY A 1 188 ? 1.340 -3.203 -2.024 1.00 94.06 188 GLY A C 1
ATOM 1474 O O . GLY A 1 188 ? 0.140 -3.249 -2.299 1.00 94.06 188 GLY A O 1
ATOM 1475 N N . LEU A 1 189 ? 2.251 -3.757 -2.827 1.00 93.94 189 LEU A N 1
ATOM 1476 C CA . LEU A 1 189 ? 1.881 -4.475 -4.051 1.00 93.94 189 LEU A CA 1
ATOM 1477 C C . LEU A 1 189 ? 1.112 -5.769 -3.757 1.00 93.94 189 LEU A C 1
ATOM 1479 O O . LEU A 1 189 ? 0.227 -6.162 -4.527 1.00 93.94 189 LEU A O 1
ATOM 1483 N N . ARG A 1 190 ? 1.341 -6.383 -2.590 1.00 91.69 190 ARG A N 1
ATOM 1484 C CA . ARG A 1 190 ? 0.588 -7.574 -2.161 1.00 91.69 190 ARG A CA 1
ATOM 1485 C C . ARG A 1 190 ? -0.926 -7.354 -2.065 1.00 91.69 190 ARG A C 1
ATOM 1487 O O . ARG A 1 190 ? -1.690 -8.317 -2.195 1.00 91.69 190 ARG A O 1
ATOM 1494 N N . LYS A 1 191 ? -1.376 -6.100 -1.931 1.00 92.62 191 LYS A N 1
ATOM 1495 C CA . LYS A 1 191 ? -2.800 -5.724 -1.944 1.00 92.62 191 LYS A CA 1
ATOM 1496 C C . LYS A 1 191 ? -3.492 -6.085 -3.260 1.00 92.62 191 LYS A C 1
ATOM 1498 O O . LYS A 1 191 ? -4.699 -6.300 -3.275 1.00 92.62 191 LYS A O 1
ATOM 1503 N N . PHE A 1 192 ? -2.715 -6.253 -4.329 1.00 90.69 192 PHE A N 1
ATOM 1504 C CA . PHE A 1 192 ? -3.169 -6.656 -5.662 1.00 90.69 192 PHE A CA 1
ATOM 1505 C C . PHE A 1 192 ? -2.805 -8.108 -6.009 1.00 90.69 192 PHE A C 1
ATOM 1507 O O . PHE A 1 192 ? -3.055 -8.568 -7.123 1.00 90.69 192 PHE A O 1
ATOM 1514 N N . GLY A 1 193 ? -2.231 -8.852 -5.058 1.00 89.12 193 GLY A N 1
ATOM 1515 C CA . GLY A 1 193 ? -1.733 -10.209 -5.282 1.00 89.12 193 GLY A CA 1
ATOM 1516 C C . GLY A 1 193 ? -0.451 -10.242 -6.116 1.00 89.12 193 GLY A C 1
ATOM 1517 O O . GLY A 1 193 ? -0.210 -11.229 -6.807 1.00 89.12 193 GLY A O 1
ATOM 1518 N N . LEU A 1 194 ? 0.327 -9.158 -6.073 1.00 91.38 194 LEU A N 1
ATOM 1519 C CA . LEU A 1 194 ? 1.625 -9.025 -6.728 1.00 91.38 194 LEU A CA 1
ATOM 1520 C C . LEU A 1 194 ? 2.758 -9.246 -5.723 1.00 91.38 194 LEU A C 1
ATOM 1522 O O . LEU A 1 194 ? 2.554 -9.188 -4.506 1.00 91.38 194 LEU A O 1
ATOM 1526 N N . HIS A 1 195 ? 3.954 -9.500 -6.243 1.00 92.50 195 HIS A N 1
ATOM 1527 C CA . HIS A 1 195 ? 5.165 -9.543 -5.432 1.00 92.50 195 HIS A CA 1
ATOM 1528 C C . HIS A 1 195 ? 5.615 -8.139 -5.038 1.00 92.50 195 HIS A C 1
ATOM 1530 O O . HIS A 1 195 ? 5.381 -7.175 -5.763 1.00 92.50 195 HIS A O 1
ATOM 1536 N N . GLU A 1 196 ? 6.310 -8.045 -3.907 1.00 94.38 196 GLU A N 1
ATOM 1537 C CA . GLU A 1 196 ? 7.076 -6.846 -3.588 1.00 94.38 196 GLU A CA 1
ATOM 1538 C C . GLU A 1 196 ? 8.431 -6.919 -4.300 1.00 94.38 196 GLU A C 1
ATOM 1540 O O . GLU A 1 196 ? 9.066 -7.981 -4.375 1.00 94.38 196 GLU A O 1
ATOM 1545 N N . TYR A 1 197 ? 8.872 -5.788 -4.833 1.00 95.19 197 TYR A N 1
ATOM 1546 C CA . TYR A 1 197 ? 10.100 -5.672 -5.598 1.00 95.19 197 TYR A CA 1
ATOM 1547 C C . TYR A 1 197 ? 11.190 -5.006 -4.777 1.00 95.19 197 TYR A C 1
ATOM 1549 O O . TYR A 1 197 ? 10.933 -4.109 -3.976 1.00 95.19 197 TYR A O 1
ATOM 1557 N N . VAL A 1 198 ? 12.424 -5.432 -5.019 1.00 94.81 198 VAL A N 1
ATOM 1558 C CA . VAL A 1 198 ? 13.626 -4.856 -4.420 1.00 94.81 198 VAL A CA 1
ATOM 1559 C C . VAL A 1 198 ? 14.561 -4.419 -5.532 1.00 94.81 198 VAL A C 1
ATOM 1561 O O . VAL A 1 198 ? 14.795 -5.181 -6.471 1.00 94.81 198 VAL A O 1
ATOM 1564 N N . LEU A 1 199 ? 15.129 -3.223 -5.411 1.00 92.75 199 LEU A N 1
ATOM 1565 C CA . LEU A 1 199 ? 16.287 -2.799 -6.194 1.00 92.75 199 LEU A CA 1
ATOM 1566 C C . LEU A 1 199 ? 17.440 -2.429 -5.260 1.00 92.75 199 LEU A C 1
ATOM 1568 O O . LEU A 1 199 ? 17.231 -2.000 -4.125 1.00 92.75 199 LEU A O 1
ATOM 1572 N N . HIS A 1 200 ? 18.656 -2.596 -5.766 1.00 90.19 200 HIS A N 1
ATOM 1573 C CA . HIS A 1 200 ? 19.902 -2.207 -5.111 1.00 90.19 200 HIS A CA 1
ATOM 1574 C C . HIS A 1 200 ? 20.633 -1.157 -5.944 1.00 90.19 200 HIS A C 1
ATOM 1576 O O . HIS A 1 200 ? 20.368 -1.018 -7.140 1.00 90.19 200 HIS A O 1
ATOM 1582 N N . ASP A 1 201 ? 21.589 -0.488 -5.303 1.00 86.00 201 ASP A N 1
ATOM 1583 C CA . ASP A 1 201 ? 22.442 0.547 -5.874 1.00 86.00 201 ASP A CA 1
ATOM 1584 C C . ASP A 1 201 ? 21.637 1.687 -6.524 1.00 86.00 201 ASP A C 1
ATOM 1586 O O . ASP A 1 201 ? 21.989 2.168 -7.603 1.00 86.00 201 ASP A O 1
ATOM 1590 N N . VAL A 1 202 ? 20.526 2.091 -5.901 1.00 85.19 202 VAL A N 1
ATOM 1591 C CA . VAL A 1 202 ? 19.629 3.118 -6.444 1.00 85.19 202 VAL A CA 1
ATOM 1592 C C . VAL A 1 202 ? 20.056 4.507 -5.964 1.00 85.19 202 VAL A C 1
ATOM 1594 O O . VAL A 1 202 ? 19.997 4.771 -4.768 1.00 85.19 202 VAL A O 1
ATOM 1597 N N . PRO A 1 203 ? 20.454 5.435 -6.852 1.00 82.81 203 PRO A N 1
ATOM 1598 C CA . PRO A 1 203 ? 20.691 6.815 -6.447 1.00 82.81 203 PRO A CA 1
ATOM 1599 C C . PRO A 1 203 ? 19.388 7.491 -6.001 1.00 82.81 203 PRO A C 1
ATOM 1601 O O . PRO A 1 203 ? 18.382 7.432 -6.703 1.00 82.81 203 PRO A O 1
ATOM 1604 N N . ALA A 1 204 ? 19.411 8.227 -4.889 1.00 78.81 204 ALA A N 1
ATOM 1605 C CA . ALA A 1 204 ? 18.234 8.973 -4.426 1.00 78.81 204 ALA A CA 1
ATOM 1606 C C . ALA A 1 204 ? 17.700 9.986 -5.467 1.00 78.81 204 ALA A C 1
ATOM 1608 O O . ALA A 1 204 ? 16.511 10.303 -5.477 1.00 78.81 204 ALA A O 1
ATOM 1609 N N . SER A 1 205 ? 18.561 10.476 -6.369 1.00 81.62 205 SER A N 1
ATOM 1610 C CA . SER A 1 205 ? 18.197 11.427 -7.428 1.00 81.62 205 SER A CA 1
ATOM 1611 C C . SER A 1 205 ? 17.264 10.859 -8.500 1.00 81.62 205 SER A C 1
ATOM 1613 O O . SER A 1 205 ? 16.663 11.648 -9.217 1.00 81.62 205 SER A O 1
ATOM 1615 N N . VAL A 1 206 ? 17.127 9.531 -8.607 1.00 82.06 206 VAL A N 1
ATOM 1616 C CA . VAL A 1 206 ? 16.333 8.866 -9.662 1.00 82.06 206 VAL A CA 1
ATOM 1617 C C . VAL A 1 206 ? 15.062 8.198 -9.119 1.00 82.06 206 VAL A C 1
ATOM 1619 O O . VAL A 1 206 ? 14.548 7.235 -9.687 1.00 82.06 206 VAL A O 1
ATOM 1622 N N . THR A 1 207 ? 14.571 8.675 -7.968 1.00 84.44 207 THR A N 1
ATOM 1623 C CA . THR A 1 207 ? 13.435 8.075 -7.245 1.00 84.44 207 THR A CA 1
ATOM 1624 C C . THR A 1 207 ? 12.173 7.976 -8.105 1.00 84.44 207 THR A C 1
ATOM 1626 O O . THR A 1 207 ? 11.514 6.934 -8.099 1.00 84.44 207 THR A O 1
ATOM 1629 N N . ASP A 1 208 ? 11.849 9.020 -8.870 1.00 85.44 208 ASP A N 1
ATOM 1630 C CA . ASP A 1 208 ? 10.617 9.057 -9.663 1.00 85.44 208 ASP A CA 1
ATOM 1631 C C . ASP A 1 208 ? 10.656 8.049 -10.828 1.00 85.44 208 ASP A C 1
ATOM 1633 O O . ASP A 1 208 ? 9.678 7.351 -11.092 1.00 85.44 208 ASP A O 1
ATOM 1637 N N . ASP A 1 209 ? 11.803 7.874 -11.481 1.00 85.31 209 ASP A N 1
ATOM 1638 C CA . ASP A 1 209 ? 11.972 6.938 -12.605 1.00 85.31 209 ASP A CA 1
ATOM 1639 C C . ASP A 1 209 ? 11.986 5.490 -12.143 1.00 85.31 209 ASP A C 1
ATOM 1641 O O . ASP A 1 209 ? 11.453 4.592 -12.808 1.00 85.31 209 ASP A O 1
ATOM 1645 N N . VAL A 1 210 ? 12.554 5.261 -10.961 1.00 88.50 210 VAL A N 1
ATOM 1646 C CA . VAL A 1 210 ? 12.462 3.981 -10.265 1.00 88.50 210 VAL A CA 1
ATOM 1647 C C . VAL A 1 210 ? 11.007 3.658 -9.964 1.00 88.50 210 VAL A C 1
ATOM 1649 O O . VAL A 1 210 ? 10.565 2.550 -10.274 1.00 88.50 210 VAL A O 1
ATOM 1652 N N . LEU A 1 211 ? 10.248 4.617 -9.427 1.00 90.12 211 LEU A N 1
ATOM 1653 C CA . LEU A 1 211 ? 8.823 4.445 -9.168 1.00 90.12 211 LEU A CA 1
ATOM 1654 C C . LEU A 1 211 ? 8.072 4.084 -10.456 1.00 90.12 211 LEU A C 1
ATOM 1656 O O . LEU A 1 211 ? 7.368 3.076 -10.487 1.00 90.12 211 LEU A O 1
ATOM 1660 N N . VAL A 1 212 ? 8.257 4.845 -11.535 1.00 89.75 212 VAL A N 1
ATOM 1661 C CA . VAL A 1 212 ? 7.578 4.604 -12.820 1.00 89.75 212 VAL A CA 1
ATOM 1662 C C . VAL A 1 212 ? 7.945 3.237 -13.401 1.00 89.75 212 VAL A C 1
ATOM 1664 O O . VAL A 1 212 ? 7.081 2.509 -13.897 1.00 89.75 212 VAL A O 1
ATOM 1667 N N . THR A 1 213 ? 9.208 2.833 -13.286 1.00 91.50 213 THR A N 1
ATOM 1668 C CA . THR A 1 213 ? 9.666 1.511 -13.733 1.00 91.50 213 THR A CA 1
ATOM 1669 C C . THR A 1 213 ? 9.039 0.387 -12.918 1.00 91.50 213 THR A C 1
ATOM 1671 O O . THR A 1 213 ? 8.595 -0.612 -13.485 1.00 91.50 213 THR A O 1
ATOM 1674 N N . LEU A 1 214 ? 8.954 0.545 -11.598 1.00 93.19 214 LEU A N 1
ATOM 1675 C CA . LEU A 1 214 ? 8.292 -0.416 -10.719 1.00 93.19 214 LEU A CA 1
ATOM 1676 C C . LEU A 1 214 ? 6.791 -0.515 -11.013 1.00 93.19 214 LEU A C 1
ATOM 1678 O O . LEU A 1 214 ? 6.260 -1.624 -11.045 1.00 93.19 214 LEU A O 1
ATOM 1682 N N . VAL A 1 215 ? 6.122 0.604 -11.315 1.00 92.56 215 VAL A N 1
ATOM 1683 C CA . VAL A 1 215 ? 4.726 0.604 -11.786 1.00 92.56 215 VAL A CA 1
ATOM 1684 C C . VAL A 1 215 ? 4.590 -0.179 -13.091 1.00 92.56 215 VAL A C 1
ATOM 1686 O O . VAL A 1 215 ? 3.668 -0.984 -13.221 1.00 92.56 215 VAL A O 1
ATOM 1689 N N . LEU A 1 216 ? 5.506 0.005 -14.048 1.00 92.94 216 LEU A N 1
ATOM 1690 C CA . LEU A 1 216 ? 5.500 -0.739 -15.310 1.00 92.94 216 LEU A CA 1
ATOM 1691 C C . LEU A 1 216 ? 5.684 -2.253 -15.089 1.00 92.94 216 LEU A C 1
ATOM 1693 O O . LEU A 1 216 ? 4.970 -3.049 -15.704 1.00 92.94 216 LEU A O 1
ATOM 1697 N N . ILE A 1 217 ? 6.598 -2.661 -14.202 1.00 93.50 217 ILE A N 1
ATOM 1698 C CA . ILE A 1 217 ? 6.792 -4.076 -13.840 1.00 93.50 217 ILE A CA 1
ATOM 1699 C C . ILE A 1 217 ? 5.517 -4.632 -13.193 1.00 93.50 217 ILE A C 1
ATOM 1701 O O . ILE A 1 217 ? 5.008 -5.661 -13.637 1.00 93.50 217 ILE A O 1
ATOM 1705 N N . ALA A 1 218 ? 4.958 -3.923 -12.209 1.00 92.69 218 ALA A N 1
ATOM 1706 C CA . ALA A 1 218 ? 3.743 -4.326 -11.507 1.00 92.69 218 ALA A CA 1
ATOM 1707 C C . ALA A 1 218 ? 2.542 -4.469 -12.457 1.00 92.69 218 ALA A C 1
ATOM 1709 O O . ALA A 1 218 ? 1.807 -5.451 -12.382 1.00 92.69 218 ALA A O 1
ATOM 1710 N N . ALA A 1 219 ? 2.358 -3.523 -13.384 1.00 91.50 219 ALA A N 1
ATOM 1711 C CA . ALA A 1 219 ? 1.309 -3.582 -14.399 1.00 91.50 219 ALA A CA 1
ATOM 1712 C C . ALA A 1 219 ? 1.495 -4.784 -15.336 1.00 91.50 219 ALA A C 1
ATOM 1714 O O . ALA A 1 219 ? 0.542 -5.517 -15.598 1.00 91.50 219 ALA A O 1
ATOM 1715 N N . THR A 1 220 ? 2.733 -5.033 -15.772 1.00 91.88 220 THR A N 1
ATOM 1716 C CA . THR A 1 220 ? 3.064 -6.179 -16.629 1.00 91.88 220 THR A CA 1
ATOM 1717 C C . THR A 1 220 ? 2.796 -7.510 -15.917 1.00 91.88 220 THR A C 1
ATOM 1719 O O . THR A 1 220 ? 2.251 -8.430 -16.523 1.00 91.88 220 THR A O 1
ATOM 1722 N N . GLU A 1 221 ? 3.124 -7.630 -14.626 1.00 91.06 221 GLU A N 1
ATOM 1723 C CA . GLU A 1 221 ? 2.803 -8.816 -13.818 1.00 91.06 221 GLU A CA 1
ATOM 1724 C C . GLU A 1 221 ? 1.289 -8.979 -13.615 1.00 91.06 221 GLU A C 1
ATOM 1726 O O . GLU A 1 221 ? 0.739 -10.076 -13.749 1.00 91.06 221 GLU A O 1
ATOM 1731 N N . LEU A 1 222 ? 0.587 -7.884 -13.320 1.00 88.38 222 LEU A N 1
ATOM 1732 C CA . LEU A 1 222 ? -0.853 -7.914 -13.090 1.00 88.38 222 LEU A CA 1
ATOM 1733 C C . LEU A 1 222 ? -1.611 -8.445 -14.314 1.00 88.38 222 LEU A C 1
ATOM 1735 O O . LEU A 1 222 ? -2.532 -9.246 -14.149 1.00 88.38 222 LEU A O 1
ATOM 1739 N N . GLU A 1 223 ? -1.188 -8.048 -15.514 1.00 87.88 223 GLU A N 1
ATOM 1740 C CA . GLU A 1 223 ? -1.786 -8.449 -16.792 1.00 87.88 223 GLU A CA 1
ATOM 1741 C C . GLU A 1 223 ? -1.264 -9.807 -17.296 1.00 87.88 223 GLU A C 1
ATOM 1743 O O . GLU A 1 223 ? -2.028 -10.613 -17.827 1.00 87.88 223 GLU A O 1
ATOM 1748 N N . GLY A 1 224 ? 0.025 -10.098 -17.095 1.00 82.56 224 GLY A N 1
ATOM 1749 C CA . GLY A 1 224 ? 0.691 -11.312 -17.578 1.00 82.56 224 GLY A CA 1
ATOM 1750 C C . GLY A 1 224 ? 0.561 -12.542 -16.670 1.00 82.56 224 GLY A C 1
ATOM 1751 O O . GLY A 1 224 ? 0.836 -13.661 -17.110 1.00 82.56 224 GLY A O 1
ATOM 1752 N N . GLY A 1 225 ? 0.136 -12.373 -15.415 1.00 78.12 225 GLY A N 1
ATOM 1753 C CA . GLY A 1 225 ? 0.028 -13.457 -14.437 1.00 78.12 225 GLY A CA 1
ATOM 1754 C C . GLY A 1 225 ? 1.297 -13.632 -13.599 1.00 78.12 225 GLY A C 1
ATOM 1755 O O . GLY A 1 225 ? 1.914 -12.660 -13.187 1.00 78.12 225 GLY A O 1
ATOM 1756 N N . THR A 1 226 ? 1.662 -14.869 -13.248 1.00 74.50 226 THR A N 1
ATOM 1757 C CA . THR A 1 226 ? 2.866 -15.088 -12.428 1.00 74.50 226 THR A CA 1
ATOM 1758 C C . THR A 1 226 ? 4.112 -14.658 -13.200 1.00 74.50 226 THR A C 1
ATOM 1760 O O . THR A 1 226 ? 4.300 -15.125 -14.329 1.00 74.50 226 THR A O 1
ATOM 1763 N N . PRO A 1 227 ? 4.991 -13.838 -12.598 1.00 79.12 227 PRO A N 1
ATOM 1764 C CA . PRO A 1 227 ? 6.167 -13.359 -13.289 1.00 79.12 227 PRO A CA 1
ATOM 1765 C C . PRO A 1 227 ? 7.104 -14.537 -13.610 1.00 79.12 227 PRO A C 1
ATOM 1767 O O . PRO A 1 227 ? 7.486 -15.292 -12.709 1.00 79.12 227 PRO A O 1
ATOM 1770 N N . PRO A 1 228 ? 7.502 -14.731 -14.878 1.00 79.94 228 PRO A N 1
ATOM 1771 C CA . PRO A 1 228 ? 8.642 -15.586 -15.196 1.00 79.94 228 PRO A CA 1
ATOM 1772 C C . PRO A 1 228 ? 9.932 -15.020 -14.577 1.00 79.94 228 PRO A C 1
ATOM 1774 O O . PRO A 1 228 ? 10.013 -13.843 -14.236 1.00 79.94 228 PRO A O 1
ATOM 1777 N N . THR A 1 229 ? 10.994 -15.832 -14.504 1.00 86.69 229 THR A N 1
ATOM 1778 C CA . THR A 1 229 ? 12.334 -15.343 -14.110 1.00 86.69 229 THR A CA 1
ATOM 1779 C C . THR A 1 229 ? 12.818 -14.194 -14.998 1.00 86.69 229 THR A C 1
ATOM 1781 O O . THR A 1 229 ? 13.564 -13.347 -14.523 1.00 86.69 229 THR A O 1
ATOM 1784 N N . TRP A 1 230 ? 12.392 -14.170 -16.264 1.00 89.12 230 TRP A N 1
ATOM 1785 C CA . TRP A 1 230 ? 12.694 -13.133 -17.247 1.00 89.12 230 TRP A CA 1
ATOM 1786 C C . TRP A 1 230 ? 11.412 -12.521 -17.782 1.00 89.12 230 TRP A C 1
ATOM 1788 O O . TRP A 1 230 ? 10.619 -13.230 -18.399 1.00 89.12 230 TRP A O 1
ATOM 1798 N N . MET A 1 231 ? 11.247 -11.217 -17.604 1.00 90.75 231 MET A N 1
ATOM 1799 C CA . MET A 1 231 ? 10.084 -10.469 -18.060 1.00 90.75 231 MET A CA 1
ATOM 1800 C C . MET A 1 231 ? 10.520 -9.371 -19.029 1.00 90.75 231 MET A C 1
ATOM 1802 O O . MET A 1 231 ? 11.408 -8.578 -18.726 1.00 90.75 231 MET A O 1
ATOM 1806 N N . SER A 1 232 ? 9.879 -9.318 -20.196 1.00 91.75 232 SER A N 1
ATOM 1807 C CA . SER A 1 232 ? 9.979 -8.161 -21.085 1.00 91.75 232 SER A CA 1
ATOM 1808 C C . SER A 1 232 ? 8.962 -7.125 -20.633 1.00 91.75 232 SER A C 1
ATOM 1810 O O . SER A 1 232 ? 7.781 -7.447 -20.528 1.00 91.75 232 SER A O 1
ATOM 1812 N N . ILE A 1 233 ? 9.411 -5.898 -20.400 1.00 92.44 233 ILE A N 1
ATOM 1813 C CA . ILE A 1 233 ? 8.567 -4.772 -20.006 1.00 92.44 233 ILE A CA 1
ATOM 1814 C C . ILE A 1 233 ? 8.619 -3.685 -21.075 1.00 92.44 233 ILE A C 1
ATOM 1816 O O . ILE A 1 233 ? 9.672 -3.414 -21.654 1.00 92.44 233 ILE A O 1
ATOM 1820 N N . SER A 1 234 ? 7.471 -3.085 -21.364 1.00 91.88 234 SER A N 1
ATOM 1821 C CA . SER A 1 234 ? 7.325 -1.999 -22.332 1.00 91.88 234 SER A CA 1
ATOM 1822 C C . SER A 1 234 ? 6.039 -1.231 -22.021 1.00 91.88 234 SER A C 1
ATOM 1824 O O . SER A 1 234 ? 4.993 -1.861 -21.857 1.00 91.88 234 SER A O 1
ATOM 1826 N N . PRO A 1 235 ? 6.054 0.112 -21.964 1.00 90.00 235 PRO A N 1
ATOM 1827 C CA . PRO A 1 235 ? 4.827 0.887 -21.783 1.00 90.00 235 PRO A CA 1
ATOM 1828 C C . PRO A 1 235 ? 3.753 0.550 -22.823 1.00 90.00 235 PRO A C 1
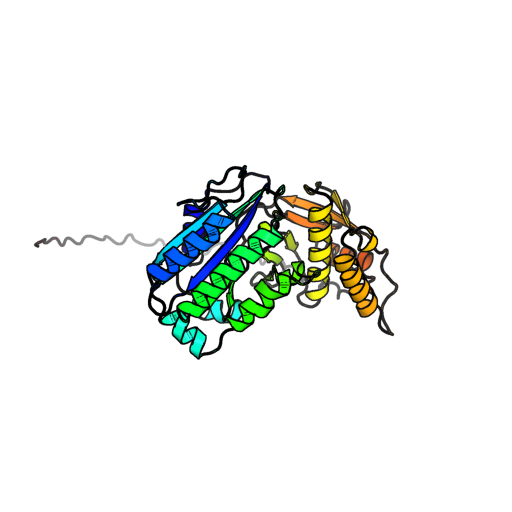ATOM 1830 O O . PRO A 1 235 ? 2.571 0.470 -22.498 1.00 90.00 235 PRO A O 1
ATOM 1833 N N . GLN A 1 236 ? 4.158 0.259 -24.063 1.00 89.38 236 GLN A N 1
ATOM 1834 C CA . GLN A 1 236 ? 3.240 -0.065 -25.153 1.00 89.38 236 GLN A CA 1
ATOM 1835 C C . GLN A 1 236 ? 2.571 -1.439 -24.999 1.00 89.38 236 GLN A C 1
ATOM 1837 O O . GLN A 1 236 ? 1.508 -1.650 -25.588 1.00 89.38 236 GLN A O 1
ATOM 1842 N N . SER A 1 237 ? 3.161 -2.363 -24.230 1.00 90.25 237 SER A N 1
ATOM 1843 C CA . SER A 1 237 ? 2.578 -3.689 -23.989 1.00 90.25 237 SER A CA 1
ATOM 1844 C C . SER A 1 237 ? 1.533 -3.710 -22.878 1.00 90.25 237 SER A C 1
ATOM 1846 O O . SER A 1 237 ? 0.854 -4.721 -22.745 1.00 90.25 237 SER A O 1
ATOM 1848 N N . VAL A 1 238 ? 1.390 -2.627 -22.107 1.00 90.56 238 VAL A N 1
ATOM 1849 C CA . VAL A 1 238 ? 0.377 -2.529 -21.050 1.00 90.56 238 VAL A CA 1
ATOM 1850 C C . VAL A 1 238 ? -1.017 -2.427 -21.683 1.00 90.56 238 VAL A C 1
ATOM 1852 O O . VAL A 1 238 ? -1.316 -1.495 -22.443 1.00 90.56 238 VAL A O 1
ATOM 1855 N N . GLU A 1 239 ? -1.873 -3.407 -21.394 1.00 90.12 239 GLU A N 1
ATOM 1856 C CA . GLU A 1 239 ? -3.240 -3.513 -21.907 1.00 90.12 239 GLU A CA 1
ATOM 1857 C C . GLU A 1 239 ? -4.165 -2.475 -21.272 1.00 90.12 239 GLU A C 1
ATOM 1859 O O . GLU A 1 239 ? -5.035 -1.912 -21.950 1.00 90.12 239 GLU A O 1
ATOM 1864 N N . ASN A 1 240 ? -3.968 -2.177 -19.985 1.00 86.38 240 ASN A N 1
ATOM 1865 C CA . ASN A 1 240 ? -4.687 -1.124 -19.295 1.00 86.38 240 ASN A CA 1
ATOM 1866 C C . ASN A 1 240 ? -4.330 0.228 -19.919 1.00 86.38 240 ASN A C 1
ATOM 1868 O O . ASN A 1 240 ? -3.342 0.874 -19.569 1.00 86.38 240 ASN A O 1
ATOM 1872 N N . GLN A 1 241 ? -5.199 0.680 -20.828 1.00 85.38 241 GLN A N 1
ATOM 1873 C CA . GLN A 1 241 ? -5.027 1.908 -21.601 1.00 85.38 241 GLN A CA 1
ATOM 1874 C C . GLN A 1 241 ? -4.675 3.113 -20.729 1.00 85.38 241 GLN A C 1
ATOM 1876 O O . GLN A 1 241 ? -3.984 4.014 -21.183 1.00 85.38 241 GLN A O 1
ATOM 1881 N N . ARG A 1 242 ? -5.167 3.163 -19.495 1.00 82.12 242 ARG A N 1
ATOM 1882 C CA . ARG A 1 242 ? -5.015 4.332 -18.638 1.00 82.12 242 ARG A CA 1
ATOM 1883 C C . ARG A 1 242 ? -3.675 4.326 -17.902 1.00 82.12 242 ARG A C 1
ATOM 1885 O O . ARG A 1 242 ? -3.051 5.377 -17.828 1.00 82.12 242 ARG A O 1
ATOM 1892 N N . VAL A 1 243 ? -3.201 3.156 -17.461 1.00 84.88 243 VAL A N 1
ATOM 1893 C CA . VAL A 1 243 ? -1.810 2.986 -17.002 1.00 84.88 243 VAL A CA 1
ATOM 1894 C C . VAL A 1 243 ? -0.854 3.286 -18.153 1.00 84.88 243 VAL A C 1
ATOM 1896 O O . VAL A 1 243 ? 0.075 4.064 -17.980 1.00 84.88 243 VAL A O 1
ATOM 1899 N N . ARG A 1 244 ? -1.132 2.761 -19.353 1.00 88.56 244 ARG A N 1
ATOM 1900 C CA . ARG A 1 244 ? -0.334 3.058 -20.546 1.00 88.56 244 ARG A CA 1
ATOM 1901 C C . ARG A 1 244 ? -0.265 4.556 -20.848 1.00 88.56 244 ARG A C 1
ATOM 1903 O O . ARG A 1 244 ? 0.828 5.064 -21.038 1.00 88.56 244 ARG A O 1
ATOM 1910 N N . LEU A 1 245 ? -1.396 5.266 -20.857 1.00 83.88 245 LEU A N 1
ATOM 1911 C CA . LEU A 1 245 ? -1.419 6.715 -21.106 1.00 83.88 245 LEU A CA 1
ATOM 1912 C C . LEU A 1 245 ? -0.628 7.503 -20.053 1.00 83.88 245 LEU A C 1
ATOM 1914 O O . LEU A 1 245 ? 0.045 8.460 -20.409 1.00 83.88 245 LEU A O 1
ATOM 1918 N N . TRP A 1 246 ? -0.682 7.099 -18.781 1.00 85.50 246 TRP A N 1
ATOM 1919 C CA . TRP A 1 246 ? 0.129 7.715 -17.727 1.00 85.50 246 TRP A CA 1
ATOM 1920 C C . TRP A 1 246 ? 1.631 7.475 -17.939 1.00 85.50 246 TRP A C 1
ATOM 1922 O O . TRP A 1 246 ? 2.426 8.403 -17.830 1.00 85.50 246 TRP A O 1
ATOM 1932 N N . LEU A 1 247 ? 2.020 6.253 -18.321 1.00 85.12 247 LEU A N 1
A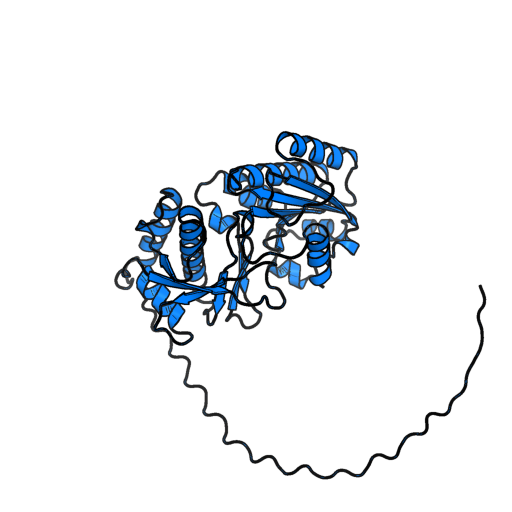TOM 1933 C CA . LEU A 1 247 ? 3.406 5.931 -18.677 1.00 85.12 247 LEU A CA 1
ATOM 1934 C C . LEU A 1 247 ? 3.871 6.706 -19.924 1.00 85.12 247 LEU A C 1
ATOM 1936 O O . LEU A 1 247 ? 5.012 7.153 -19.979 1.00 85.12 247 LEU A O 1
ATOM 1940 N N . GLU A 1 248 ? 2.998 6.882 -20.918 1.00 81.00 248 GLU A N 1
ATOM 1941 C CA . GLU A 1 248 ? 3.265 7.691 -22.115 1.00 81.00 248 GLU A CA 1
ATOM 1942 C C . GLU A 1 248 ? 3.410 9.182 -21.768 1.00 81.00 248 GLU A C 1
ATOM 1944 O O . GLU A 1 248 ? 4.303 9.846 -22.288 1.00 81.00 248 GLU A O 1
ATOM 1949 N N . GLU A 1 249 ? 2.579 9.718 -20.869 1.00 79.94 249 GLU A N 1
ATOM 1950 C CA . GLU A 1 249 ? 2.717 11.090 -20.364 1.00 79.94 249 GLU A CA 1
ATOM 1951 C C . GLU A 1 249 ? 4.057 11.278 -19.643 1.00 79.94 249 GLU A C 1
ATOM 1953 O O . GLU A 1 249 ? 4.743 12.273 -19.880 1.00 79.94 249 GLU A O 1
ATOM 1958 N N . TRP A 1 250 ? 4.490 10.285 -18.857 1.00 76.38 250 TRP A N 1
ATOM 1959 C CA . TRP A 1 250 ? 5.817 10.288 -18.240 1.00 76.38 250 TRP A CA 1
ATOM 1960 C C . TRP A 1 250 ? 6.945 10.283 -19.279 1.00 76.38 250 TRP A C 1
ATOM 1962 O O . TRP A 1 250 ? 7.893 11.057 -19.164 1.00 76.38 250 TRP A O 1
ATOM 1972 N N . GLN A 1 251 ? 6.823 9.480 -20.345 1.00 69.00 251 GLN A N 1
ATOM 1973 C CA . GLN A 1 251 ? 7.776 9.496 -21.467 1.00 69.00 251 GLN A CA 1
ATOM 1974 C C . GLN A 1 251 ? 7.863 10.866 -22.141 1.00 69.00 251 GLN A C 1
ATOM 1976 O O . GLN A 1 251 ? 8.942 11.279 -22.561 1.00 69.00 251 GLN A O 1
ATOM 1981 N N . VAL A 1 252 ? 6.738 11.573 -22.254 1.00 58.94 252 VAL A N 1
ATOM 1982 C CA . VAL A 1 252 ? 6.702 12.926 -22.821 1.00 58.94 252 VAL A CA 1
ATOM 1983 C C . VAL A 1 252 ? 7.339 13.938 -21.870 1.00 58.94 252 VAL A C 1
ATOM 1985 O O . VAL A 1 252 ? 8.088 14.795 -22.336 1.00 58.94 252 VAL A O 1
ATOM 1988 N N . PHE A 1 253 ? 7.102 13.828 -20.560 1.00 59.59 253 PHE A N 1
ATOM 1989 C CA . PHE A 1 253 ? 7.724 14.695 -19.554 1.00 59.59 253 PHE A CA 1
ATOM 1990 C C . PHE A 1 253 ? 9.248 14.515 -19.505 1.00 59.59 253 PHE A C 1
ATOM 1992 O O . PHE A 1 253 ? 9.991 15.495 -19.479 1.00 59.59 253 PHE A O 1
ATOM 1999 N N . ALA A 1 254 ? 9.723 13.273 -19.624 1.00 58.41 254 ALA A N 1
ATOM 2000 C CA . ALA A 1 254 ? 11.142 12.971 -19.795 1.00 58.41 254 ALA A CA 1
ATOM 2001 C C . ALA A 1 254 ? 11.736 13.537 -21.106 1.00 58.41 254 ALA A C 1
ATOM 2003 O O . ALA A 1 254 ? 12.954 13.581 -21.244 1.00 58.41 254 ALA A O 1
ATOM 2004 N N . GLY A 1 255 ? 10.896 13.972 -22.057 1.00 53.28 255 GLY A N 1
ATOM 2005 C CA . GLY A 1 255 ? 11.247 14.442 -23.401 1.00 53.28 255 GLY A CA 1
ATOM 2006 C C . GLY A 1 255 ? 11.234 15.967 -23.622 1.00 53.28 255 GLY A C 1
ATOM 2007 O O . GLY A 1 255 ? 11.326 16.402 -24.774 1.00 53.28 255 GLY A O 1
ATOM 2008 N N . GLU A 1 256 ? 11.094 16.796 -22.580 1.00 51.66 256 GLU A N 1
ATOM 2009 C CA . GLU A 1 256 ? 11.089 18.268 -22.705 1.00 51.66 256 GLU A CA 1
ATOM 2010 C C . GLU A 1 256 ? 12.394 18.849 -23.322 1.00 51.66 256 GLU A C 1
ATOM 2012 O O . GLU A 1 256 ? 13.439 18.199 -23.314 1.00 51.66 256 GLU A O 1
ATOM 2017 N N . PRO A 1 257 ? 12.383 20.066 -23.916 1.00 41.19 257 PRO A N 1
ATOM 2018 C CA . PRO A 1 257 ? 13.428 20.541 -24.834 1.00 41.19 257 PRO A CA 1
ATOM 2019 C C . PRO A 1 257 ? 14.829 20.603 -24.198 1.00 41.19 257 PRO A C 1
ATOM 2021 O O . PRO A 1 257 ? 15.142 21.509 -23.429 1.00 41.19 257 PRO A O 1
ATOM 2024 N N . GLY A 1 258 ? 15.686 19.651 -24.574 1.00 51.78 258 GLY A N 1
ATOM 2025 C CA . GLY A 1 258 ? 16.992 19.388 -23.952 1.00 51.78 258 GLY A CA 1
ATOM 2026 C C . GLY A 1 258 ? 17.173 17.917 -23.556 1.00 51.78 258 GLY A C 1
ATOM 2027 O O . GLY A 1 258 ? 18.301 17.486 -23.335 1.00 51.78 258 GLY A O 1
ATOM 2028 N N . ALA A 1 259 ? 16.074 17.160 -23.531 1.00 49.03 259 ALA A N 1
ATOM 2029 C CA . ALA A 1 259 ? 16.029 15.740 -23.250 1.00 49.03 259 ALA A CA 1
ATOM 2030 C C . ALA A 1 259 ? 16.789 14.893 -24.274 1.00 49.03 259 ALA A C 1
ATOM 2032 O O . ALA A 1 259 ? 16.803 15.145 -25.484 1.00 49.03 259 ALA A O 1
ATOM 2033 N N . VAL A 1 260 ? 17.428 13.874 -23.718 1.00 54.41 260 VAL A N 1
ATOM 2034 C CA . VAL A 1 260 ? 18.181 12.813 -24.372 1.00 54.41 260 VAL A CA 1
ATOM 2035 C C . VAL A 1 260 ? 17.299 12.074 -25.398 1.00 54.41 260 VAL A C 1
ATOM 2037 O O . VAL A 1 260 ? 16.073 12.173 -25.379 1.00 54.41 260 VAL A O 1
ATOM 2040 N N . GLN A 1 261 ? 17.916 11.379 -26.360 1.00 64.12 261 GLN A N 1
ATOM 2041 C CA . GLN A 1 261 ? 17.186 10.567 -27.341 1.00 64.12 261 GLN A CA 1
ATOM 2042 C C . GLN A 1 261 ? 16.184 9.633 -26.642 1.00 64.12 261 GLN A C 1
ATOM 2044 O O . GLN A 1 261 ? 16.536 9.068 -25.610 1.00 64.12 261 GLN A O 1
ATOM 2049 N N . PRO A 1 262 ? 14.970 9.440 -27.195 1.00 70.12 262 PRO A N 1
ATOM 2050 C CA . PRO A 1 262 ? 14.009 8.515 -26.612 1.00 70.12 262 PRO A CA 1
ATOM 2051 C C . PRO A 1 262 ? 14.654 7.136 -26.470 1.00 70.12 262 PRO A C 1
ATOM 2053 O O . PRO A 1 262 ? 15.325 6.668 -27.396 1.00 70.12 262 PRO A O 1
ATOM 2056 N N . GLY A 1 263 ? 14.442 6.504 -25.315 1.00 77.25 263 GLY A N 1
ATOM 2057 C CA . GLY A 1 263 ? 14.878 5.132 -25.080 1.00 77.25 263 GLY A CA 1
ATOM 2058 C C . GLY A 1 263 ? 14.293 4.174 -26.119 1.00 77.25 263 GLY A C 1
ATOM 2059 O O . GLY A 1 263 ? 13.393 4.507 -26.892 1.00 77.25 263 GLY A O 1
ATOM 2060 N N . GLU A 1 264 ? 14.768 2.934 -26.116 1.00 85.75 264 GLU A N 1
ATOM 2061 C CA . GLU A 1 264 ? 14.222 1.871 -26.964 1.00 85.75 264 GLU A CA 1
ATOM 2062 C C . GLU A 1 264 ? 12.728 1.599 -26.698 1.00 85.75 264 GLU A C 1
ATOM 2064 O O . GLU A 1 264 ? 12.053 1.014 -27.547 1.00 85.75 264 GLU A O 1
ATOM 2069 N N . GLY A 1 265 ? 12.202 2.014 -25.538 1.00 86.38 265 GLY A N 1
ATOM 2070 C CA . GLY A 1 265 ? 10.797 1.847 -25.153 1.00 86.38 265 GLY A CA 1
ATOM 2071 C C . GLY A 1 265 ? 10.460 0.436 -24.661 1.00 86.38 265 GLY A C 1
ATOM 2072 O O . GLY A 1 265 ? 9.291 0.089 -24.485 1.00 86.38 265 GLY A O 1
ATOM 2073 N N . TRP A 1 266 ? 11.479 -0.393 -24.436 1.00 90.94 266 TRP A N 1
ATOM 2074 C CA . TRP A 1 266 ? 11.348 -1.725 -23.861 1.00 90.94 266 TRP A CA 1
ATOM 2075 C C . TRP A 1 266 ? 12.634 -2.135 -23.136 1.00 90.94 266 TRP A C 1
ATOM 2077 O O . TRP A 1 266 ? 13.722 -1.648 -23.441 1.00 90.94 266 TRP A O 1
ATOM 2087 N N . ALA A 1 267 ? 12.515 -3.065 -22.191 1.00 91.00 267 ALA A N 1
ATOM 2088 C CA . ALA A 1 267 ? 13.652 -3.694 -21.530 1.00 91.00 267 ALA A CA 1
ATOM 2089 C C . ALA A 1 267 ? 13.327 -5.124 -21.082 1.00 91.00 267 ALA A C 1
ATOM 2091 O O . ALA A 1 267 ? 12.165 -5.511 -20.980 1.00 91.00 267 ALA A O 1
ATOM 2092 N N . SER A 1 268 ? 14.368 -5.910 -20.796 1.00 90.50 268 SER A N 1
ATOM 2093 C CA . SER A 1 268 ? 14.239 -7.228 -20.166 1.00 90.50 268 SER A CA 1
ATOM 2094 C C . SER A 1 268 ? 14.740 -7.159 -18.728 1.00 90.50 268 SER A C 1
ATOM 2096 O O . SER A 1 268 ? 15.891 -6.780 -18.485 1.00 90.50 268 SER A O 1
ATOM 2098 N N . VAL A 1 269 ? 13.884 -7.538 -17.784 1.00 92.19 269 VAL A N 1
ATOM 2099 C CA . VAL A 1 269 ? 14.208 -7.605 -16.359 1.00 92.19 269 VAL A CA 1
ATOM 2100 C C . VAL A 1 269 ? 14.237 -9.050 -15.891 1.00 92.19 269 VAL A C 1
ATOM 2102 O O . VAL A 1 269 ? 13.421 -9.884 -16.290 1.00 92.19 269 VAL A O 1
ATOM 2105 N N . ARG A 1 270 ? 15.197 -9.345 -15.022 1.00 91.19 270 ARG A N 1
ATOM 2106 C CA . ARG A 1 270 ? 15.248 -10.579 -14.256 1.00 91.19 270 ARG A CA 1
ATOM 2107 C C . ARG A 1 270 ? 14.590 -10.352 -12.911 1.00 91.19 270 ARG A C 1
ATOM 2109 O O . ARG A 1 270 ? 14.891 -9.365 -12.242 1.00 91.19 270 ARG A O 1
ATOM 2116 N N . LEU A 1 271 ? 13.790 -11.317 -12.489 1.00 91.69 271 LEU A N 1
ATOM 2117 C CA . LEU A 1 271 ? 13.162 -11.341 -11.179 1.00 91.69 271 LEU A CA 1
ATOM 2118 C C . LEU A 1 271 ? 13.698 -12.542 -10.403 1.00 91.69 271 LEU A C 1
ATOM 2120 O O . LEU A 1 271 ? 13.542 -13.695 -10.819 1.00 91.69 271 LEU A O 1
ATOM 2124 N N . THR A 1 272 ? 14.389 -12.272 -9.296 1.00 91.25 272 THR A N 1
ATOM 2125 C CA . THR A 1 272 ? 15.036 -13.306 -8.476 1.00 91.25 272 THR A CA 1
ATOM 2126 C C . THR A 1 272 ? 14.519 -13.246 -7.050 1.00 91.25 272 THR A C 1
ATOM 2128 O O . THR A 1 272 ? 14.591 -12.203 -6.415 1.00 91.25 272 THR A O 1
ATOM 2131 N N . ASN A 1 273 ? 14.045 -14.375 -6.520 1.00 91.06 273 ASN A N 1
ATOM 2132 C CA . ASN A 1 273 ? 13.663 -14.458 -5.113 1.00 91.06 273 ASN A CA 1
ATOM 2133 C C . ASN A 1 273 ? 14.868 -14.179 -4.211 1.00 91.06 273 ASN A C 1
ATOM 2135 O O . ASN A 1 273 ? 15.913 -14.819 -4.360 1.00 91.06 273 ASN A O 1
ATOM 2139 N N . ILE A 1 274 ? 14.696 -13.279 -3.249 1.00 91.31 274 ILE A N 1
ATOM 2140 C CA . ILE A 1 274 ? 15.694 -12.988 -2.220 1.00 91.31 274 ILE A CA 1
ATOM 2141 C C . ILE A 1 274 ? 15.084 -13.150 -0.823 1.00 91.31 274 ILE A C 1
ATOM 2143 O O . ILE A 1 274 ? 13.868 -13.026 -0.663 1.00 91.31 274 ILE A O 1
ATOM 2147 N N . PRO A 1 275 ? 15.896 -13.466 0.202 1.00 90.81 275 PRO A N 1
ATOM 2148 C CA . PRO A 1 275 ? 15.416 -13.457 1.575 1.00 90.81 275 PRO A CA 1
ATOM 2149 C C . PRO A 1 275 ? 15.056 -12.032 2.012 1.00 90.81 275 PRO A C 1
ATOM 2151 O O . PRO A 1 275 ? 15.749 -11.077 1.658 1.00 90.81 275 PRO A O 1
ATOM 2154 N N . ALA A 1 276 ? 14.005 -11.917 2.822 1.00 90.56 276 ALA A N 1
ATOM 2155 C CA . ALA A 1 276 ? 13.660 -10.670 3.490 1.00 90.56 276 ALA A CA 1
ATOM 2156 C C . ALA A 1 276 ? 14.745 -10.261 4.499 1.00 90.56 276 ALA A C 1
ATOM 2158 O O . ALA A 1 276 ? 15.331 -11.105 5.185 1.00 90.56 276 ALA A O 1
ATOM 2159 N N . GLN A 1 277 ? 14.986 -8.959 4.583 1.00 92.31 277 GLN A N 1
ATOM 2160 C CA . GLN A 1 277 ? 15.840 -8.292 5.559 1.00 92.31 277 GLN A CA 1
ATOM 2161 C C . GLN A 1 277 ? 14.994 -7.641 6.661 1.00 92.31 277 GLN A C 1
ATOM 2163 O O . GLN A 1 277 ? 13.762 -7.611 6.601 1.00 92.31 277 GLN A O 1
ATOM 2168 N N . GLU A 1 278 ? 15.646 -7.137 7.708 1.00 89.06 278 GLU A N 1
ATOM 2169 C CA . GLU A 1 278 ? 14.937 -6.395 8.748 1.00 89.06 278 GLU A CA 1
ATOM 2170 C C . GLU A 1 278 ? 14.250 -5.162 8.148 1.00 89.06 278 GLU A C 1
ATOM 2172 O O . GLU A 1 278 ? 14.852 -4.401 7.398 1.00 89.06 278 GLU A O 1
ATOM 2177 N N . GLY A 1 279 ? 12.969 -4.983 8.472 1.00 87.44 279 GLY A N 1
ATOM 2178 C CA . GLY A 1 279 ? 12.176 -3.875 7.951 1.00 87.44 279 GLY A CA 1
ATOM 2179 C C . GLY A 1 279 ? 11.538 -4.129 6.586 1.00 87.44 279 GLY A C 1
ATOM 2180 O O . GLY A 1 279 ? 10.716 -3.312 6.181 1.00 87.44 279 GLY A O 1
ATOM 2181 N N . ASP A 1 280 ? 11.798 -5.251 5.918 1.00 92.06 280 ASP A N 1
ATOM 2182 C CA . ASP A 1 280 ? 11.104 -5.616 4.678 1.00 92.06 280 ASP A CA 1
ATOM 2183 C C . ASP A 1 280 ? 9.625 -5.970 4.909 1.00 92.06 280 ASP A C 1
ATOM 2185 O O . ASP A 1 280 ? 9.220 -6.277 6.040 1.00 92.06 280 ASP A O 1
ATOM 2189 N N . PRO A 1 281 ? 8.782 -5.918 3.860 1.00 89.56 281 PRO A N 1
ATOM 2190 C CA . PRO A 1 281 ? 7.448 -6.481 3.947 1.00 89.56 281 PRO A CA 1
ATOM 2191 C C . PRO A 1 281 ? 7.532 -8.004 4.090 1.00 89.56 281 PRO A C 1
ATOM 2193 O O . PRO A 1 281 ? 8.473 -8.664 3.648 1.00 89.56 281 PRO A O 1
ATOM 2196 N N . GLU A 1 282 ? 6.513 -8.583 4.714 1.00 82.81 282 GLU A N 1
ATOM 2197 C CA . GLU A 1 282 ? 6.385 -10.033 4.761 1.00 82.81 282 GLU A CA 1
ATOM 2198 C C . GLU A 1 282 ? 5.999 -10.588 3.392 1.00 82.81 282 GLU A C 1
ATOM 2200 O O . GLU A 1 282 ? 5.056 -10.105 2.761 1.00 82.81 282 GLU A O 1
ATOM 2205 N N . GLY A 1 283 ? 6.643 -11.681 2.993 1.00 82.50 283 GLY A N 1
ATOM 2206 C CA . GLY A 1 283 ? 6.327 -12.372 1.750 1.00 82.50 283 GLY A CA 1
ATOM 2207 C C . GLY A 1 283 ? 7.573 -12.696 0.936 1.00 82.50 283 GLY A C 1
ATOM 2208 O O . GLY A 1 283 ? 8.692 -12.399 1.358 1.00 82.50 283 GLY A O 1
ATOM 2209 N N . PRO A 1 284 ? 7.392 -13.350 -0.220 1.00 85.69 284 PRO A N 1
ATOM 2210 C CA . PRO A 1 284 ? 8.453 -13.452 -1.207 1.00 85.69 284 PRO A CA 1
ATOM 2211 C C . PRO A 1 284 ? 8.779 -12.059 -1.762 1.00 85.69 284 PRO A C 1
ATOM 2213 O O . PRO A 1 28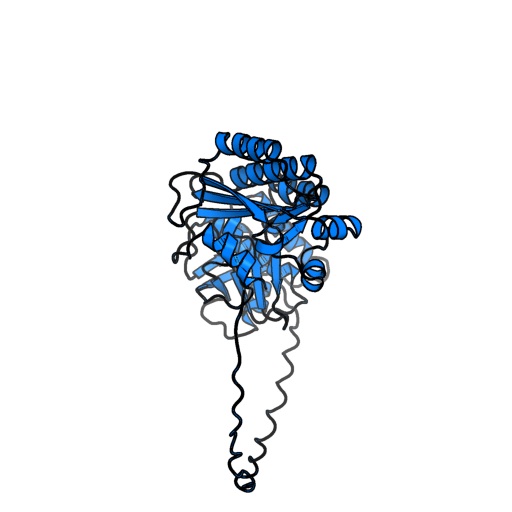4 ? 7.884 -11.331 -2.190 1.00 85.69 284 PRO A O 1
ATOM 2216 N N . LEU A 1 285 ? 10.066 -11.717 -1.770 1.00 92.25 285 LEU A N 1
ATOM 2217 C CA . LEU A 1 285 ? 10.590 -10.506 -2.394 1.00 92.25 285 LEU A CA 1
ATOM 2218 C C . LEU A 1 285 ? 11.291 -10.870 -3.696 1.00 92.25 285 LEU A C 1
ATOM 2220 O O . LEU A 1 285 ? 12.058 -11.839 -3.736 1.00 92.25 285 LEU A O 1
ATOM 2224 N N . LEU A 1 286 ? 11.078 -10.070 -4.737 1.00 93.44 286 LEU A N 1
ATOM 2225 C CA . LEU A 1 286 ? 11.751 -10.231 -6.018 1.00 93.44 286 LEU A CA 1
ATOM 2226 C C . LEU A 1 286 ? 12.767 -9.109 -6.225 1.00 93.44 286 LEU A C 1
ATOM 2228 O O . LEU A 1 286 ? 12.411 -7.949 -6.414 1.00 93.44 286 LEU A O 1
ATOM 2232 N N . LEU A 1 287 ? 14.049 -9.469 -6.232 1.00 93.00 287 LEU A N 1
ATOM 2233 C CA . LEU A 1 287 ? 15.110 -8.589 -6.700 1.00 93.00 287 LEU A CA 1
ATOM 2234 C C . LEU A 1 287 ? 14.960 -8.375 -8.207 1.00 93.00 287 LEU A C 1
ATOM 2236 O O . LEU A 1 287 ? 14.971 -9.345 -8.974 1.00 93.00 287 LEU A O 1
ATOM 2240 N N . VAL A 1 288 ? 14.870 -7.109 -8.602 1.00 92.69 288 VAL A N 1
ATOM 2241 C CA . VAL A 1 288 ? 14.830 -6.665 -9.993 1.00 92.69 288 VAL A CA 1
ATOM 2242 C C . VAL A 1 288 ? 16.252 -6.372 -10.461 1.00 92.69 288 VAL A C 1
ATOM 2244 O O . VAL A 1 288 ? 16.940 -5.520 -9.901 1.00 92.69 288 VAL A O 1
ATOM 2247 N N . THR A 1 289 ? 16.700 -7.053 -11.515 1.00 89.25 289 THR A N 1
ATOM 2248 C CA . THR A 1 289 ? 17.970 -6.740 -12.193 1.00 89.25 289 THR A CA 1
ATOM 2249 C C . THR A 1 289 ? 17.760 -6.617 -13.698 1.00 89.25 289 THR A C 1
ATOM 2251 O O . THR A 1 289 ? 16.961 -7.353 -14.270 1.00 89.25 289 THR A O 1
ATOM 2254 N N . ALA A 1 290 ? 18.501 -5.747 -14.379 1.00 83.38 290 ALA A N 1
ATOM 2255 C CA . ALA A 1 290 ? 18.462 -5.679 -15.842 1.00 83.38 290 ALA A CA 1
ATOM 2256 C C . ALA A 1 290 ? 19.205 -6.875 -16.467 1.00 83.38 290 ALA A C 1
ATOM 2258 O O . ALA A 1 290 ? 20.336 -7.105 -16.073 1.00 83.38 290 ALA A O 1
ATOM 2259 N N . GLY A 1 291 ? 18.588 -7.600 -17.417 1.00 68.69 291 GLY A N 1
ATOM 2260 C CA . GLY A 1 291 ? 19.194 -8.552 -18.383 1.00 68.69 291 GLY A CA 1
ATOM 2261 C C . GLY A 1 291 ? 20.220 -9.627 -17.932 1.00 68.69 291 GLY A C 1
ATOM 2262 O O . GLY A 1 291 ? 20.686 -9.669 -16.797 1.00 68.69 291 GLY A O 1
ATOM 2263 N N . GLU A 1 292 ? 20.574 -10.558 -18.834 1.00 59.53 292 GLU A N 1
ATOM 2264 C CA . GLU A 1 292 ? 21.477 -11.702 -18.540 1.00 59.53 292 GLU A CA 1
ATOM 2265 C C . GLU A 1 292 ? 22.949 -11.297 -18.328 1.00 59.53 292 GLU A C 1
ATOM 2267 O O . GLU A 1 292 ? 23.688 -12.006 -17.643 1.00 59.53 292 GLU A O 1
ATOM 2272 N N . ASP A 1 293 ? 23.353 -10.137 -18.854 1.00 54.59 293 ASP A N 1
ATOM 2273 C CA . ASP A 1 293 ? 24.759 -9.734 -18.992 1.00 54.59 293 ASP A CA 1
ATOM 2274 C C . ASP A 1 293 ? 25.218 -8.620 -18.028 1.00 54.59 293 ASP A C 1
ATOM 2276 O O . ASP A 1 293 ? 26.364 -8.166 -18.098 1.00 54.59 293 ASP A O 1
ATOM 2280 N N . TYR A 1 294 ? 24.362 -8.156 -17.114 1.00 56.44 294 TYR A N 1
ATOM 2281 C CA . TYR A 1 294 ? 24.615 -6.917 -16.371 1.00 56.44 294 TYR A CA 1
ATOM 2282 C C . TYR A 1 294 ? 25.198 -7.203 -14.975 1.00 56.44 294 TYR A C 1
ATOM 2284 O O . TYR A 1 294 ? 24.571 -7.843 -14.132 1.00 56.44 294 TYR A O 1
ATOM 2292 N N . LYS A 1 295 ? 26.423 -6.726 -14.714 1.00 46.44 295 LYS A N 1
ATOM 2293 C CA . LYS A 1 295 ? 27.090 -6.806 -13.400 1.00 46.44 295 LYS A CA 1
ATOM 2294 C C . LYS A 1 295 ? 26.991 -5.460 -12.670 1.00 46.44 295 LYS A C 1
ATOM 2296 O O . LYS A 1 295 ? 27.568 -4.517 -13.191 1.00 46.44 295 LYS A O 1
ATOM 2301 N N . ASN A 1 296 ? 26.364 -5.447 -11.482 1.00 52.22 296 ASN A N 1
ATOM 2302 C CA . ASN A 1 296 ? 26.360 -4.428 -10.398 1.00 52.22 296 ASN A CA 1
ATOM 2303 C C . ASN A 1 296 ? 26.060 -2.960 -10.788 1.00 52.22 296 ASN A C 1
ATOM 2305 O O . ASN A 1 296 ? 26.607 -2.485 -11.772 1.00 52.22 296 ASN A O 1
ATOM 2309 N N . GLY A 1 297 ? 25.277 -2.212 -9.989 1.00 55.94 297 GLY A N 1
ATOM 2310 C CA . GLY A 1 297 ? 25.077 -0.742 -10.042 1.00 55.94 297 GLY A CA 1
ATOM 2311 C C . GLY A 1 297 ? 24.604 -0.106 -11.362 1.00 55.94 297 GLY A C 1
ATOM 2312 O O . GLY A 1 297 ? 23.528 0.474 -11.454 1.00 55.94 297 GLY A O 1
ATOM 2313 N N . ALA A 1 298 ? 25.381 -0.256 -12.432 1.00 64.88 298 ALA A N 1
ATOM 2314 C CA . ALA A 1 298 ? 25.100 0.220 -13.782 1.00 64.88 298 ALA A CA 1
ATOM 2315 C C . ALA A 1 298 ? 23.856 -0.426 -14.422 1.00 64.88 298 ALA A C 1
ATOM 2317 O O . ALA A 1 298 ? 23.388 0.050 -15.454 1.00 64.88 298 ALA A O 1
ATOM 2318 N N . ALA A 1 299 ? 23.326 -1.503 -13.835 1.00 73.88 299 ALA A N 1
ATOM 2319 C CA . ALA A 1 299 ? 22.157 -2.211 -14.345 1.00 73.88 299 ALA A CA 1
ATOM 2320 C C . ALA A 1 299 ? 20.882 -1.352 -14.293 1.00 73.88 299 ALA A C 1
ATOM 2322 O O . ALA A 1 299 ? 20.106 -1.382 -15.244 1.00 73.88 299 ALA A O 1
ATOM 2323 N N . LEU A 1 300 ? 20.679 -0.564 -13.228 1.00 80.12 300 LEU A N 1
ATOM 2324 C CA . LEU A 1 300 ? 19.500 0.296 -13.118 1.00 80.12 300 LEU A CA 1
ATOM 2325 C C . LEU A 1 300 ? 19.578 1.480 -14.083 1.00 80.12 300 LEU A C 1
ATOM 2327 O O . LEU A 1 300 ? 18.630 1.715 -14.822 1.00 80.12 300 LEU A O 1
ATOM 2331 N N . ALA A 1 301 ? 20.713 2.180 -14.131 1.00 79.88 301 ALA A N 1
ATOM 2332 C CA . ALA A 1 301 ? 20.905 3.286 -15.069 1.00 79.88 301 ALA A CA 1
ATOM 2333 C C . ALA A 1 301 ? 20.696 2.833 -16.523 1.00 79.88 301 ALA A C 1
ATOM 2335 O O . ALA A 1 301 ? 20.004 3.496 -17.281 1.00 79.88 301 ALA A O 1
ATOM 2336 N N . GLN A 1 302 ? 21.206 1.655 -16.896 1.00 79.75 302 GLN A N 1
ATOM 2337 C CA . GLN A 1 302 ? 20.981 1.086 -18.229 1.00 79.75 302 GLN A CA 1
ATOM 2338 C C . GLN A 1 302 ? 19.528 0.654 -18.458 1.00 79.75 302 GLN A C 1
ATOM 2340 O O . GLN A 1 302 ? 19.027 0.764 -19.574 1.00 79.75 302 GLN A O 1
ATOM 2345 N N . LEU A 1 303 ? 18.838 0.162 -17.424 1.00 86.75 303 LEU A N 1
ATOM 2346 C CA . LEU A 1 303 ? 17.404 -0.115 -17.502 1.00 86.75 303 LEU A CA 1
ATOM 2347 C C . LEU A 1 303 ? 16.616 1.171 -17.780 1.00 86.75 303 LEU A C 1
ATOM 2349 O O . LEU A 1 303 ? 15.776 1.179 -18.678 1.00 86.75 303 LEU A O 1
ATOM 2353 N N . MET A 1 304 ? 16.921 2.248 -17.049 1.00 86.00 304 MET A N 1
ATOM 2354 C CA . MET A 1 304 ? 16.292 3.557 -17.233 1.00 86.00 304 MET A CA 1
ATOM 2355 C C . MET A 1 304 ? 16.621 4.143 -18.609 1.00 86.00 304 MET A C 1
ATOM 2357 O O . MET A 1 304 ? 15.724 4.615 -19.298 1.00 86.00 304 MET A O 1
ATOM 2361 N N . ASP A 1 305 ? 17.875 4.057 -19.052 1.00 84.50 305 ASP A N 1
ATOM 2362 C CA . ASP A 1 305 ? 18.307 4.519 -20.374 1.00 84.50 305 ASP A CA 1
ATOM 2363 C C . ASP A 1 305 ? 17.540 3.811 -21.500 1.00 84.50 305 ASP A C 1
ATOM 2365 O O . ASP A 1 305 ? 16.974 4.448 -22.386 1.00 84.50 305 ASP A O 1
ATOM 2369 N N . ARG A 1 306 ? 17.397 2.483 -21.429 1.00 87.12 306 ARG A N 1
ATOM 2370 C CA . ARG A 1 306 ? 16.659 1.733 -22.459 1.00 87.12 306 ARG A CA 1
ATOM 2371 C C . ARG A 1 306 ? 15.155 1.993 -22.434 1.00 87.12 306 ARG A C 1
ATOM 2373 O O . ARG A 1 306 ? 14.540 2.034 -23.497 1.00 87.12 306 ARG A O 1
ATOM 2380 N N . LEU A 1 307 ? 14.546 2.170 -21.263 1.00 87.75 307 LEU A N 1
ATOM 2381 C CA . LEU A 1 307 ? 13.104 2.423 -21.166 1.00 87.75 307 LEU A CA 1
ATOM 2382 C C . LEU A 1 307 ? 12.732 3.868 -21.499 1.00 87.75 307 LEU A C 1
ATOM 2384 O O . LEU A 1 307 ? 11.762 4.106 -22.222 1.00 87.75 307 LEU A O 1
ATOM 2388 N N . TRP A 1 308 ? 13.502 4.812 -20.969 1.00 85.62 308 TRP A N 1
ATOM 2389 C CA . TRP A 1 308 ? 13.135 6.223 -20.878 1.00 85.62 308 TRP A CA 1
ATOM 2390 C C . TRP A 1 308 ? 14.087 7.140 -21.647 1.00 85.62 308 TRP A C 1
ATOM 2392 O O . TRP A 1 308 ? 13.759 8.301 -21.862 1.00 85.62 308 TRP A O 1
ATOM 2402 N N . GLY A 1 309 ? 15.233 6.635 -22.110 1.00 81.19 309 GLY A N 1
ATOM 2403 C CA . GLY A 1 309 ? 16.251 7.441 -22.784 1.00 81.19 309 GLY A CA 1
ATOM 2404 C C . GLY A 1 309 ? 17.096 8.252 -21.813 1.00 81.19 309 GLY A C 1
ATOM 2405 O O . GLY A 1 309 ? 17.637 9.278 -22.184 1.00 81.19 309 GLY A O 1
ATOM 2406 N N . TRP A 1 310 ? 17.168 7.864 -20.545 1.00 72.75 310 TRP A N 1
ATOM 2407 C CA . TRP A 1 310 ? 17.946 8.566 -19.531 1.00 72.75 310 TRP A CA 1
ATOM 2408 C C . TRP A 1 310 ? 19.456 8.309 -19.660 1.00 72.75 310 TRP A C 1
ATOM 2410 O O . TRP A 1 310 ? 20.017 7.463 -18.968 1.00 72.75 310 TRP A O 1
ATOM 2420 N N . ALA A 1 311 ? 20.138 9.102 -20.487 1.00 59.00 311 ALA A N 1
ATOM 2421 C CA . ALA A 1 311 ? 21.594 9.228 -20.430 1.00 59.00 311 ALA A CA 1
ATOM 2422 C C . ALA A 1 311 ? 21.980 10.352 -19.458 1.00 59.00 311 ALA A C 1
ATOM 2424 O O . ALA A 1 311 ? 22.454 11.410 -19.875 1.00 59.00 311 ALA A O 1
ATOM 2425 N N . GLU A 1 312 ? 21.783 10.154 -18.153 1.00 57.50 312 GLU A N 1
ATOM 2426 C CA . GLU A 1 312 ? 22.620 10.907 -17.219 1.00 57.50 312 GLU A CA 1
ATOM 2427 C C . GLU A 1 312 ? 24.062 10.422 -17.398 1.00 57.50 312 GLU A C 1
ATOM 2429 O O . GLU A 1 312 ? 24.330 9.216 -17.456 1.00 57.50 312 GLU A O 1
ATOM 2434 N N . GLU A 1 313 ? 25.015 11.356 -17.468 1.00 52.88 313 GLU A N 1
ATOM 2435 C CA . GLU A 1 313 ? 26.394 11.050 -17.104 1.00 52.88 313 GLU A CA 1
ATOM 2436 C C . GLU A 1 313 ? 26.358 10.643 -15.631 1.00 52.88 313 GLU A C 1
ATOM 2438 O O . GLU A 1 313 ? 26.573 11.482 -14.761 1.00 52.88 313 GLU A O 1
ATOM 2443 N N . VAL A 1 314 ? 26.035 9.375 -15.337 1.00 50.78 314 VAL A N 1
ATOM 2444 C CA . VAL A 1 314 ? 26.210 8.804 -14.003 1.00 50.78 314 VAL A CA 1
ATOM 2445 C C . VAL A 1 314 ? 27.648 9.146 -13.653 1.00 50.78 314 VAL A C 1
ATOM 2447 O O . VAL A 1 314 ? 28.549 8.638 -14.337 1.00 50.78 314 VAL A O 1
ATOM 2450 N N . PRO A 1 315 ? 27.905 10.041 -12.678 1.00 48.34 315 PRO A N 1
ATOM 2451 C CA . PRO A 1 315 ? 29.265 10.349 -12.299 1.00 48.34 315 PRO A CA 1
ATOM 2452 C C . PRO A 1 315 ? 29.848 9.001 -11.926 1.00 48.34 315 PRO A C 1
ATOM 2454 O O . PRO A 1 315 ? 29.331 8.361 -11.008 1.00 48.34 315 PRO A O 1
ATOM 2457 N N . GLN A 1 316 ? 30.822 8.506 -12.704 1.00 49.28 316 GLN A N 1
ATOM 2458 C CA . GLN A 1 316 ? 31.452 7.229 -12.395 1.00 49.28 316 GLN A CA 1
ATOM 2459 C C . GLN A 1 316 ? 31.794 7.301 -10.918 1.00 49.28 316 GLN A C 1
ATOM 2461 O O . GLN A 1 316 ? 32.504 8.234 -10.527 1.00 49.28 316 GLN A O 1
ATOM 2466 N N . ALA A 1 317 ? 31.211 6.397 -10.118 1.00 48.62 317 ALA A N 1
ATOM 2467 C CA . ALA A 1 317 ? 31.461 6.352 -8.688 1.00 48.62 317 ALA A CA 1
ATOM 2468 C C . ALA A 1 317 ? 32.968 6.509 -8.528 1.00 48.62 317 ALA A C 1
ATOM 2470 O O . ALA A 1 317 ? 33.717 5.733 -9.136 1.00 48.62 317 ALA A O 1
ATOM 2471 N N . ALA A 1 318 ? 33.393 7.595 -7.865 1.00 43.19 318 ALA A N 1
ATOM 2472 C CA . ALA A 1 318 ? 34.803 7.949 -7.808 1.00 43.19 318 ALA A CA 1
ATOM 2473 C C . ALA A 1 318 ? 35.559 6.671 -7.437 1.00 43.19 318 ALA A C 1
ATOM 2475 O O . ALA A 1 318 ? 35.111 5.994 -6.503 1.00 43.19 318 ALA A O 1
ATOM 2476 N N . PRO A 1 319 ? 36.603 6.278 -8.200 1.00 46.56 319 PRO A N 1
ATOM 2477 C CA . PRO A 1 319 ? 37.279 5.011 -7.974 1.00 46.56 319 PRO A CA 1
ATOM 2478 C C . PRO A 1 319 ? 37.553 4.923 -6.486 1.00 46.56 319 PRO A C 1
ATOM 2480 O O . PRO A 1 319 ? 38.133 5.868 -5.936 1.00 46.56 319 PRO A O 1
ATOM 2483 N N . GLN A 1 320 ? 37.040 3.866 -5.838 1.00 40.62 320 GLN A N 1
ATOM 2484 C CA . GLN A 1 320 ? 37.189 3.734 -4.395 1.00 40.62 320 GLN A CA 1
ATOM 2485 C C . GLN A 1 320 ? 38.656 4.014 -4.078 1.00 40.62 320 GLN A C 1
ATOM 2487 O O . GLN A 1 320 ? 39.524 3.450 -4.762 1.00 40.62 320 GLN A O 1
ATOM 2492 N N . PRO A 1 321 ? 38.946 4.939 -3.140 1.00 46.91 321 PRO A N 1
ATOM 2493 C CA . PRO A 1 321 ? 40.322 5.237 -2.797 1.00 46.91 321 PRO A CA 1
ATOM 2494 C C . PRO A 1 321 ? 41.005 3.896 -2.541 1.00 46.91 321 PRO A C 1
ATOM 2496 O O . PRO A 1 321 ? 40.391 3.040 -1.891 1.00 46.91 321 PRO A O 1
ATOM 2499 N N . PRO A 1 322 ? 42.199 3.663 -3.122 1.00 51.75 322 PRO A N 1
ATOM 2500 C CA . PRO A 1 322 ? 42.862 2.378 -3.000 1.00 51.75 322 PRO A CA 1
ATOM 2501 C C . PRO A 1 322 ? 42.839 2.000 -1.530 1.00 51.75 322 PRO A C 1
ATOM 2503 O O . PRO A 1 322 ? 43.186 2.835 -0.687 1.00 51.75 322 PRO A O 1
ATOM 2506 N N . THR A 1 323 ? 42.367 0.786 -1.237 1.00 49.97 323 THR A N 1
ATOM 2507 C CA . THR A 1 323 ? 42.398 0.246 0.117 1.00 49.97 323 THR A CA 1
ATOM 2508 C C . THR A 1 323 ? 43.783 0.569 0.668 1.00 49.97 323 THR A C 1
ATOM 2510 O O . THR A 1 323 ? 44.767 0.212 0.004 1.00 49.97 323 THR A O 1
ATOM 2513 N N . PRO A 1 324 ? 43.889 1.332 1.777 1.00 50.72 324 PRO A N 1
ATOM 2514 C CA . PRO A 1 324 ? 45.182 1.666 2.343 1.00 50.72 324 PRO A CA 1
ATOM 2515 C C . PRO A 1 324 ? 45.983 0.369 2.423 1.00 50.72 324 PRO A C 1
ATOM 2517 O O . PRO A 1 324 ? 45.391 -0.639 2.824 1.00 50.72 324 PRO A O 1
ATOM 2520 N N . PRO A 1 325 ? 47.256 0.348 1.974 1.00 60.62 325 PRO A N 1
ATOM 2521 C CA . PRO A 1 325 ? 48.061 -0.859 2.049 1.00 60.62 325 PRO A CA 1
ATOM 2522 C C . PRO A 1 325 ? 47.909 -1.385 3.461 1.00 60.62 325 PRO A C 1
ATOM 2524 O O . PRO A 1 325 ? 48.120 -0.617 4.401 1.00 60.62 325 PRO A O 1
ATOM 2527 N N . GLU A 1 326 ? 47.431 -2.626 3.557 1.00 51.62 326 GLU A N 1
ATOM 2528 C CA . GLU A 1 326 ? 47.174 -3.349 4.792 1.00 51.62 326 GLU A CA 1
ATOM 2529 C C . GLU A 1 326 ? 48.300 -2.985 5.755 1.00 51.62 326 GLU A C 1
ATOM 2531 O O . GLU A 1 326 ? 49.456 -3.366 5.545 1.00 51.62 326 GLU A O 1
ATOM 2536 N N . LEU A 1 327 ? 47.996 -2.092 6.708 1.00 48.91 327 LEU A N 1
ATOM 2537 C CA . LEU A 1 327 ? 48.942 -1.707 7.739 1.00 48.91 327 LEU A CA 1
ATOM 2538 C C . LEU A 1 327 ? 49.216 -3.022 8.432 1.00 48.91 327 LEU A C 1
ATOM 2540 O O . LEU A 1 327 ? 48.325 -3.536 9.106 1.00 48.91 327 LEU A O 1
ATOM 2544 N N . LEU A 1 328 ? 50.390 -3.593 8.135 1.00 48.47 328 LEU A N 1
ATOM 2545 C CA . LEU A 1 328 ? 50.895 -4.825 8.713 1.00 48.47 328 LEU A CA 1
ATOM 2546 C C . LEU A 1 328 ? 50.478 -4.807 10.169 1.00 48.47 328 LEU A C 1
ATOM 2548 O O . LEU A 1 328 ? 50.943 -3.943 10.915 1.00 48.47 328 LEU A O 1
ATOM 2552 N N . ALA A 1 329 ? 49.527 -5.679 10.511 1.00 49.66 329 ALA A N 1
ATOM 2553 C CA . ALA A 1 329 ? 49.000 -5.761 11.853 1.00 49.66 329 ALA A CA 1
ATOM 2554 C C . ALA A 1 329 ? 50.205 -5.830 12.786 1.00 49.66 329 ALA A C 1
ATOM 2556 O O . ALA A 1 329 ? 51.029 -6.745 12.668 1.00 49.66 329 ALA A O 1
ATOM 2557 N N . GLU A 1 330 ? 50.358 -4.823 13.649 1.00 59.28 330 GLU A N 1
ATOM 2558 C CA . GLU A 1 330 ? 51.346 -4.925 14.707 1.00 59.28 330 GLU A CA 1
ATOM 2559 C C . GLU A 1 330 ? 51.030 -6.221 15.463 1.00 59.28 330 GLU A C 1
ATOM 2561 O O . GLU A 1 330 ? 49.857 -6.487 15.760 1.00 59.28 330 GLU A O 1
ATOM 2566 N N . PRO A 1 331 ? 52.033 -7.083 15.704 1.00 60.06 331 PRO A N 1
ATOM 2567 C CA . PRO A 1 331 ? 51.800 -8.315 16.429 1.00 60.06 331 PRO A CA 1
ATOM 2568 C C . PRO A 1 331 ? 51.146 -7.976 17.774 1.00 60.06 331 PRO A C 1
ATOM 2570 O O . PRO A 1 331 ? 51.493 -6.957 18.379 1.00 60.06 331 PRO A O 1
ATOM 2573 N N . PRO A 1 332 ? 50.201 -8.803 18.247 1.00 55.09 332 PRO A N 1
ATOM 2574 C CA . PRO A 1 332 ? 49.501 -8.537 19.490 1.00 55.09 332 PRO A CA 1
ATOM 2575 C C . PRO A 1 332 ? 50.522 -8.358 20.614 1.00 55.09 332 PRO A C 1
ATOM 2577 O O . PRO A 1 332 ? 51.335 -9.242 20.884 1.00 55.09 332 PRO A O 1
ATOM 2580 N N . VAL A 1 333 ? 50.486 -7.192 21.257 1.00 62.59 333 VAL A N 1
ATOM 2581 C CA . VAL A 1 333 ? 51.231 -6.950 22.489 1.00 62.59 333 VAL A CA 1
ATOM 2582 C C . VAL A 1 333 ? 50.637 -7.875 23.547 1.00 62.59 333 VAL A C 1
ATOM 2584 O O . VAL A 1 333 ? 49.490 -7.699 23.958 1.00 62.59 333 VAL A O 1
ATOM 2587 N N . GLU A 1 334 ? 51.402 -8.883 23.965 1.00 52.84 334 GLU A N 1
ATOM 2588 C CA . GLU A 1 334 ? 51.059 -9.746 25.095 1.00 52.84 334 GLU A CA 1
ATOM 2589 C C . GLU A 1 334 ? 50.954 -8.891 26.369 1.00 52.84 334 GLU A C 1
ATOM 2591 O O . GLU A 1 334 ? 51.947 -8.529 27.000 1.00 52.84 334 GLU A O 1
ATOM 2596 N N . GLY A 1 335 ? 49.723 -8.523 26.724 1.00 61.78 335 GLY A N 1
ATOM 2597 C CA . GLY A 1 335 ? 49.391 -7.925 28.011 1.00 61.78 335 GLY A CA 1
ATOM 2598 C C . GLY A 1 335 ? 49.374 -8.980 29.127 1.00 61.78 335 GLY A C 1
ATOM 2599 O O . GLY A 1 335 ? 49.102 -10.155 28.866 1.00 61.78 335 GLY A O 1
ATOM 2600 N N . PRO A 1 336 ? 49.660 -8.592 30.382 1.00 47.69 336 PRO A N 1
ATOM 2601 C CA . PRO A 1 336 ? 49.786 -9.531 31.488 1.00 47.69 336 PRO A CA 1
ATOM 2602 C C . PRO A 1 336 ? 48.450 -10.206 31.826 1.00 47.69 336 PRO A C 1
ATOM 2604 O O . PRO A 1 336 ? 47.398 -9.570 31.881 1.00 47.69 336 PRO A O 1
ATOM 2607 N N . LEU A 1 337 ? 48.542 -11.512 32.089 1.00 43.59 337 LEU A N 1
ATOM 2608 C CA . LEU A 1 337 ? 47.475 -12.403 32.542 1.00 43.59 337 LEU A CA 1
ATOM 2609 C C . LEU A 1 337 ? 46.643 -11.778 33.672 1.00 43.59 337 LEU A C 1
ATOM 2611 O O . LEU A 1 337 ? 47.159 -11.470 34.748 1.00 43.59 337 LEU A O 1
ATOM 2615 N N . ALA A 1 338 ? 45.338 -11.645 33.431 1.00 42.53 338 ALA A N 1
ATOM 2616 C CA . ALA A 1 338 ? 44.369 -11.279 34.450 1.00 42.53 338 ALA A CA 1
ATOM 2617 C C . ALA A 1 338 ? 44.280 -12.379 35.523 1.00 42.53 338 ALA A C 1
ATOM 2619 O O . ALA A 1 338 ? 44.087 -13.559 35.229 1.00 42.53 338 ALA A O 1
ATOM 2620 N N . VAL A 1 339 ? 44.426 -11.962 36.779 1.00 44.91 339 VAL A N 1
ATOM 2621 C CA . VAL A 1 339 ? 44.221 -12.770 37.986 1.00 44.91 339 VAL A CA 1
ATOM 2622 C C . VAL A 1 339 ? 42.719 -13.061 38.145 1.00 44.91 339 VAL A C 1
ATOM 2624 O O . VAL A 1 339 ? 41.916 -12.145 37.952 1.00 44.91 339 VAL A O 1
ATOM 2627 N N . PRO A 1 340 ? 42.304 -14.289 38.510 1.00 38.31 340 PRO A N 1
ATOM 2628 C CA . PRO A 1 340 ? 40.897 -14.594 38.737 1.00 38.31 340 PRO A CA 1
ATOM 2629 C C . PRO A 1 340 ? 40.393 -13.873 39.992 1.00 38.31 340 PRO A C 1
ATOM 2631 O O . PRO A 1 340 ? 40.976 -13.994 41.070 1.00 38.31 340 PRO A O 1
ATOM 2634 N N . ILE A 1 341 ? 39.300 -13.124 39.843 1.00 40.16 341 ILE A N 1
ATOM 2635 C CA . ILE A 1 341 ? 38.569 -12.530 40.962 1.00 40.16 341 ILE A CA 1
ATOM 2636 C C . ILE A 1 341 ? 37.621 -13.594 41.514 1.00 40.16 341 ILE A C 1
ATOM 2638 O O . ILE A 1 341 ? 36.712 -14.061 40.832 1.00 40.16 341 ILE A O 1
ATOM 2642 N N . ASP A 1 342 ? 37.881 -13.964 42.761 1.00 43.78 342 ASP A N 1
ATOM 2643 C CA . ASP A 1 342 ? 37.085 -14.845 43.603 1.00 43.78 342 ASP A CA 1
ATOM 2644 C C . ASP A 1 342 ? 35.811 -14.104 44.049 1.00 43.78 342 ASP A C 1
ATOM 2646 O O . ASP A 1 342 ? 35.877 -13.129 44.800 1.00 43.78 342 ASP A O 1
ATOM 2650 N N . SER A 1 343 ? 34.641 -14.517 43.555 1.00 37.62 343 SER A N 1
ATOM 2651 C CA . SER A 1 343 ? 33.347 -13.953 43.954 1.00 37.62 343 SER A CA 1
ATOM 2652 C C . SER A 1 343 ? 32.633 -14.889 44.928 1.00 37.62 343 SER A C 1
ATOM 2654 O O . SER A 1 343 ? 31.638 -15.535 44.596 1.00 37.62 343 SER A O 1
ATOM 2656 N N . GLY A 1 344 ? 33.151 -14.954 46.151 1.00 38.88 344 GLY A N 1
ATOM 2657 C CA . GLY A 1 344 ? 32.418 -15.460 47.302 1.00 38.88 344 GLY A CA 1
ATOM 2658 C C . GLY A 1 344 ? 31.643 -14.333 47.980 1.00 38.88 344 GLY A C 1
ATOM 2659 O O . GLY A 1 344 ? 32.232 -13.554 48.725 1.00 38.88 344 GLY A O 1
ATOM 2660 N N . TRP A 1 345 ? 30.320 -14.270 47.796 1.00 36.47 345 TRP A N 1
ATOM 2661 C CA . TRP A 1 345 ? 29.457 -13.674 48.818 1.00 36.47 345 TRP A CA 1
ATOM 2662 C C . TRP A 1 345 ? 28.049 -14.273 48.836 1.00 36.47 345 TRP A C 1
ATOM 2664 O O . TRP A 1 345 ? 27.319 -14.291 47.849 1.00 36.47 345 TRP A O 1
ATOM 2674 N N . SER A 1 346 ? 27.714 -14.790 50.012 1.00 43.47 346 SER A N 1
ATOM 2675 C CA . SER A 1 346 ? 26.444 -15.354 50.448 1.00 43.47 346 SER A CA 1
ATOM 2676 C C . SER A 1 346 ? 25.487 -14.263 50.926 1.00 43.47 346 SER A C 1
ATOM 2678 O O . SER A 1 346 ? 25.890 -13.411 51.717 1.00 43.47 346 SER A O 1
ATOM 2680 N N . GLY A 1 347 ? 24.204 -14.361 50.581 1.00 33.69 347 GLY A N 1
ATOM 2681 C CA . GLY A 1 347 ? 23.165 -13.531 51.189 1.00 33.69 347 GLY A CA 1
ATOM 2682 C C . GLY A 1 347 ? 21.768 -14.011 50.828 1.00 33.69 347 GLY A C 1
ATOM 2683 O O . GLY A 1 347 ? 21.193 -13.563 49.846 1.00 33.69 347 GLY A O 1
ATOM 2684 N N . GLY A 1 348 ? 21.236 -14.949 51.612 1.00 38.88 348 GLY A N 1
ATOM 2685 C CA . GLY A 1 348 ? 19.828 -15.331 51.559 1.00 38.88 348 GLY A CA 1
ATOM 2686 C C . GLY A 1 348 ? 18.959 -14.462 52.468 1.00 38.88 348 GLY A C 1
ATOM 2687 O O . GLY A 1 348 ? 19.427 -14.015 53.509 1.00 38.88 348 GLY A O 1
ATOM 2688 N N . SER A 1 349 ? 17.694 -14.285 52.083 1.00 35.97 349 SER A N 1
ATOM 2689 C CA . SER A 1 349 ? 16.465 -14.252 52.908 1.00 35.97 349 SER A CA 1
ATOM 2690 C C . SER A 1 349 ? 15.373 -13.632 52.027 1.00 35.97 349 SER A C 1
ATOM 2692 O O . SER A 1 349 ? 15.582 -12.536 51.523 1.00 35.97 349 SER A O 1
ATOM 2694 N N . LYS A 1 350 ? 14.299 -14.335 51.666 1.00 42.44 350 LYS A N 1
ATOM 2695 C CA . LYS A 1 350 ? 13.063 -14.615 52.428 1.00 42.44 350 LYS A CA 1
ATOM 2696 C C . LYS A 1 350 ? 11.897 -13.979 51.656 1.00 42.44 350 LYS A C 1
ATOM 2698 O O . LYS A 1 350 ? 11.849 -12.759 51.544 1.00 42.44 350 LYS A O 1
ATOM 2703 N N . ASP A 1 351 ? 10.967 -14.815 51.204 1.00 44.91 351 ASP A N 1
ATOM 2704 C CA . ASP A 1 351 ? 9.562 -14.435 51.003 1.00 44.91 351 ASP A CA 1
ATOM 2705 C C . ASP A 1 351 ? 8.989 -13.888 52.333 1.00 44.91 351 ASP A C 1
ATOM 2707 O O . ASP A 1 351 ? 9.510 -14.234 53.409 1.00 44.91 351 ASP A O 1
ATOM 2711 N N . PRO A 1 352 ? 7.944 -13.041 52.311 1.00 53.97 352 PRO A N 1
ATOM 2712 C CA . PRO A 1 352 ? 6.583 -13.574 52.150 1.00 53.97 352 PRO A CA 1
ATOM 2713 C C . PRO A 1 352 ? 5.609 -12.674 51.358 1.00 53.97 352 PRO A C 1
ATOM 2715 O O . PRO A 1 352 ? 5.891 -11.500 51.147 1.00 53.97 352 PRO A O 1
ATOM 2718 N N . GLU A 1 353 ? 4.481 -13.297 50.983 1.00 50.25 353 GLU A N 1
ATOM 2719 C CA . GLU A 1 353 ? 3.113 -12.763 50.752 1.00 50.25 353 GLU A CA 1
ATOM 2720 C C . GLU A 1 353 ? 2.905 -11.380 50.115 1.00 50.25 353 GLU A C 1
ATOM 2722 O O . GLU A 1 353 ? 3.239 -10.346 50.737 1.00 50.25 353 GLU A O 1
#

Sequence (353 aa):
MPVLKTLIALTMLNSPPAYVADARFSVAVWCTPTCSPESVDALRATLDEDFVVRRRLPWREASDARVAVEVLPADLYGRYPPEGLAVFGDTLTPDDIEQLNASQEVVVIGAAVPRRVDPVLRQQQVYRAALALAESQGGLLEDIDTRELYNRDAWRGLRVDALDKPIALWEQFTLLWNEDGDRVVTLGLRKFGLHEYVLHDVPASVTDDVLVTLVLIAATELEGGTPPTWMSISPQSVENQRVRLWLEEWQVFAGEPGAVQPGEGWASVRLTNIPAQEGDPEGPLLLVTAGEDYKNGAALAQLMDRLWGWAEEVPQAAPQPPTPPELLAEPPVEGPLAVPIDSGWSGGSKDPE